Protein AF-A0A014MQG2-F1 (afdb_monomer_lite)

pLDDT: mean 84.09, std 16.25, range [43.19, 98.06]

Secondary structure (DSSP, 8-state):
--HHHHHHHHHHHHHHHHHHHHHHHHPPPPHHHHHHHHHHHHHHHHHHHHHHTHHHHHHHS--TTT-TT--TT-----EEEETTEEEE-------HHHHHHHHHHHHHHHHHHHHHH--------TTTHHHHHHHHHHHHHHHHHHHHHHHHHHHHTT---PPPTT--HHHHHT--TTS-S----S-------PPPPPPPHHHHHHHHHHHHHHHHHHHHHHHHHHHHHHHHHHHHHHHHT-

Organism: NCBI:txid1457173

Sequence (242 aa):
MSIEKSIQKLREQIQQLKEEIEWVAEAPVTREEWKERVASWVDGMAAKAERTSSALLSLRSANPRTVRDADLLAIQTSVAQVAGQTTVRDIDFSIAPHLTWLLGDAIKASMLAKVEAMDYVPGLPLAERPARLAQLKQDLRALEEKEEALICEAEANHMPIYRRSDADPAVVLNYDPKGTMNEPASRKVYASSAPLPEASPEFVAHQAAQSMAAAQYDAINATARMNQQVAAYAQAVKATAK

Foldseek 3Di:
DPLVVVLVVLVVVLVVLVVVLVCLVPFAAALVVVLVVLLVVLVVLLVVCVVVPPVVVLVVDPDPVSPPDSPVPDDDFDFDQDPNDTDGDDGPDDCRNVCSNVCVVVSSVVVSVVSVVDDGDHHDHPVCSVVVSVVSVVVSLVSLLVSLVSCVVCVVVVNHDDDDPPRDPCSNVVHDPPDDPPDDPDDPPVPVPPPDPDDPVVNVVVVVVVVVVVVVVVVVVVVVVVVVVVVVVVVVVVVVVD

Structure (mmCIF, N/CA/C/O backbone):
data_AF-A0A014MQG2-F1
#
_entry.id   AF-A0A014MQG2-F1
#
loop_
_atom_site.group_PDB
_atom_site.id
_atom_site.type_symbol
_atom_site.label_atom_id
_atom_site.label_alt_id
_atom_site.label_comp_id
_atom_site.label_asym_id
_atom_site.label_entity_id
_atom_site.label_seq_id
_atom_site.pdbx_PDB_ins_code
_atom_site.Cartn_x
_atom_site.Cartn_y
_atom_site.Cartn_z
_atom_site.occupancy
_atom_site.B_iso_or_equiv
_atom_site.auth_seq_id
_atom_site.auth_comp_id
_atom_site.auth_asym_id
_atom_site.auth_atom_id
_atom_site.pdbx_PDB_model_num
ATOM 1 N N . MET A 1 1 ? -33.598 -0.724 21.806 1.00 66.81 1 MET A N 1
ATOM 2 C CA . MET A 1 1 ? -32.582 -1.713 21.367 1.00 66.81 1 MET A CA 1
ATOM 3 C C . MET A 1 1 ? -31.530 -1.754 22.475 1.00 66.81 1 MET A C 1
ATOM 5 O O . MET A 1 1 ? -31.245 -0.680 22.981 1.00 66.81 1 MET A O 1
ATOM 9 N N . SER A 1 2 ? -31.054 -2.920 22.938 1.00 90.88 2 SER A N 1
ATOM 10 C CA . SER A 1 2 ? -30.036 -2.967 24.019 1.00 90.88 2 SER A CA 1
ATOM 11 C C . SER A 1 2 ? -28.777 -2.202 23.586 1.00 90.88 2 SER A C 1
ATOM 13 O O . SER A 1 2 ? -28.394 -2.328 22.421 1.00 90.88 2 SER A O 1
ATOM 15 N N . ILE A 1 3 ? -28.152 -1.437 24.489 1.00 93.88 3 ILE A N 1
ATOM 16 C CA . ILE A 1 3 ? -26.910 -0.679 24.227 1.00 93.88 3 ILE A CA 1
ATOM 17 C C . ILE A 1 3 ? -25.824 -1.608 23.663 1.00 93.88 3 ILE A C 1
ATOM 19 O O . ILE A 1 3 ? -25.158 -1.267 22.688 1.00 93.88 3 ILE A O 1
ATOM 23 N N . GLU A 1 4 ? -25.744 -2.839 24.172 1.00 94.56 4 GLU A N 1
ATOM 24 C CA . GLU A 1 4 ? -24.837 -3.884 23.682 1.00 94.56 4 GLU A CA 1
ATOM 25 C C . GLU A 1 4 ? -25.032 -4.192 22.191 1.00 94.56 4 GLU A C 1
ATOM 27 O O . GLU A 1 4 ? -24.063 -4.314 21.446 1.00 94.56 4 GLU A O 1
ATOM 32 N N . LYS A 1 5 ? -26.288 -4.278 21.725 1.00 96.06 5 LYS A N 1
ATOM 33 C CA . LYS A 1 5 ? -26.591 -4.541 20.307 1.00 96.06 5 LYS A CA 1
ATOM 34 C C . LYS A 1 5 ? -26.155 -3.375 19.424 1.00 96.06 5 LYS A C 1
ATOM 36 O O . LYS A 1 5 ? -25.692 -3.599 18.309 1.00 96.06 5 LYS A O 1
ATOM 41 N N . SER A 1 6 ? -26.302 -2.145 19.913 1.00 96.81 6 SER A N 1
ATOM 42 C CA . SER A 1 6 ? -25.849 -0.949 19.200 1.00 96.81 6 SER A CA 1
ATOM 43 C C . SER A 1 6 ? -24.322 -0.907 19.091 1.00 96.81 6 SER A C 1
ATOM 45 O O . SER A 1 6 ? -23.806 -0.647 18.008 1.00 96.81 6 SER A O 1
ATOM 47 N N . ILE A 1 7 ? -23.603 -1.229 20.173 1.00 96.38 7 ILE A N 1
ATOM 48 C CA . ILE A 1 7 ? -22.134 -1.308 20.179 1.00 96.38 7 ILE A CA 1
ATOM 49 C C . ILE A 1 7 ? -21.648 -2.418 19.248 1.00 96.38 7 ILE A C 1
ATOM 51 O O . ILE A 1 7 ? -20.764 -2.180 18.433 1.00 96.38 7 ILE A O 1
ATOM 55 N N . GLN A 1 8 ? -22.257 -3.605 19.301 1.00 96.94 8 GLN A N 1
ATOM 56 C CA . GLN A 1 8 ? -21.890 -4.708 18.413 1.00 96.94 8 GLN A CA 1
ATOM 57 C C . GLN A 1 8 ? -22.053 -4.324 16.936 1.00 96.94 8 GLN A C 1
ATOM 59 O O . GLN A 1 8 ? -21.154 -4.562 16.132 1.00 96.94 8 GLN A O 1
ATOM 64 N N . LYS A 1 9 ? -23.150 -3.638 16.595 1.00 97.50 9 LYS A N 1
ATOM 65 C CA . LYS A 1 9 ? -23.367 -3.115 15.244 1.00 97.50 9 LYS A CA 1
ATOM 66 C C . LYS A 1 9 ? -22.306 -2.084 14.840 1.00 97.50 9 LYS A C 1
ATOM 68 O O . LYS A 1 9 ? -21.841 -2.117 13.705 1.00 97.50 9 LYS A O 1
ATOM 73 N N . LEU A 1 10 ? -21.909 -1.178 15.738 1.00 97.50 10 LEU A N 1
ATOM 74 C CA . LEU A 1 10 ? -20.826 -0.226 15.457 1.00 97.50 10 LEU A CA 1
ATOM 75 C C . LEU A 1 10 ? -19.492 -0.940 15.231 1.00 97.50 10 LEU A C 1
ATOM 77 O O . LEU A 1 10 ? -18.766 -0.579 14.313 1.00 97.50 10 LEU A O 1
ATOM 81 N N . ARG A 1 11 ? -19.186 -1.981 16.010 1.00 97.75 11 ARG A N 1
ATOM 82 C CA . ARG A 1 11 ? -17.959 -2.774 15.838 1.00 97.75 11 ARG A CA 1
ATOM 83 C C . ARG A 1 11 ? -17.899 -3.456 14.480 1.00 97.75 11 ARG A C 1
ATOM 85 O O . ARG A 1 11 ? -16.856 -3.422 13.839 1.00 97.75 11 ARG A O 1
ATOM 92 N N . GLU A 1 12 ? -19.017 -4.014 14.024 1.00 98.00 12 GLU A N 1
ATOM 93 C CA . GLU A 1 12 ? -19.132 -4.582 12.678 1.00 98.00 12 GLU A CA 1
ATOM 94 C C . GLU A 1 12 ? -18.881 -3.518 11.600 1.00 98.00 12 GLU A C 1
ATOM 96 O O . GLU A 1 12 ? -18.123 -3.760 10.666 1.00 98.00 12 GLU A O 1
ATOM 101 N N . GLN A 1 13 ? -19.443 -2.316 11.757 1.00 98.06 13 GLN A N 1
ATOM 102 C CA . GLN A 1 13 ? -19.217 -1.210 10.819 1.00 98.06 13 GLN A CA 1
ATOM 103 C C . GLN A 1 13 ? -17.766 -0.710 10.826 1.00 98.06 13 GLN A C 1
ATOM 105 O O . GLN A 1 13 ? -17.217 -0.409 9.769 1.00 98.06 13 GLN A O 1
ATOM 110 N N . ILE A 1 14 ? -17.127 -0.637 11.996 1.00 97.69 14 ILE A N 1
ATOM 111 C CA . ILE A 1 14 ? -15.718 -0.243 12.116 1.00 97.69 14 ILE A CA 1
ATOM 112 C C . ILE A 1 14 ? -14.823 -1.285 11.446 1.00 97.69 14 ILE A C 1
ATOM 114 O O . ILE A 1 14 ? -13.912 -0.914 10.711 1.00 97.69 14 ILE A O 1
ATOM 118 N N . GLN A 1 15 ? -15.100 -2.573 11.652 1.00 97.81 15 GLN A N 1
ATOM 119 C CA . GLN A 1 15 ? -14.358 -3.652 11.005 1.00 97.81 15 GLN A CA 1
ATOM 120 C C . GLN A 1 15 ? -14.502 -3.592 9.477 1.00 97.81 15 GLN A C 1
ATOM 122 O O . GLN A 1 15 ? -13.498 -3.630 8.772 1.00 97.81 15 GLN A O 1
ATOM 127 N N . GLN A 1 16 ? -15.723 -3.393 8.972 1.00 98.06 16 GLN A N 1
ATOM 128 C CA . GLN A 1 16 ? -15.979 -3.214 7.538 1.00 98.06 16 GLN A CA 1
ATOM 129 C C . GLN A 1 16 ? -15.224 -2.011 6.958 1.00 98.06 16 GLN A C 1
ATOM 131 O O . GLN A 1 16 ? -14.632 -2.121 5.888 1.00 98.06 16 GLN A O 1
ATOM 136 N N . LEU A 1 17 ? -15.191 -0.873 7.663 1.00 97.94 17 LEU A N 1
ATOM 137 C CA . LEU A 1 17 ? -14.415 0.289 7.218 1.00 97.94 17 LEU A CA 1
ATOM 138 C C . LEU A 1 17 ? -12.907 0.030 7.243 1.00 97.94 17 LEU A C 1
ATOM 140 O O . LEU A 1 17 ? -12.206 0.510 6.357 1.00 97.94 17 LEU A O 1
ATOM 144 N N . LYS A 1 18 ? -12.389 -0.713 8.229 1.00 97.62 18 LYS A N 1
ATOM 145 C CA . LYS A 1 18 ? -10.966 -1.093 8.269 1.00 97.62 18 LYS A CA 1
ATOM 146 C C . LYS A 1 18 ? -10.596 -1.963 7.066 1.00 97.62 18 LYS A C 1
ATOM 148 O O . LYS A 1 18 ? -9.599 -1.673 6.410 1.00 97.62 18 LYS A O 1
ATOM 153 N N . GLU A 1 19 ? -11.431 -2.945 6.739 1.00 97.88 19 GLU A N 1
ATOM 154 C CA . GLU A 1 19 ? -11.272 -3.790 5.550 1.00 97.88 19 GLU A CA 1
ATOM 155 C C . GLU A 1 19 ? -11.374 -2.974 4.254 1.00 97.88 19 GLU A C 1
ATOM 157 O O . GLU A 1 19 ? -10.569 -3.161 3.345 1.00 97.88 19 GLU A O 1
ATOM 162 N N . GLU A 1 20 ? -12.301 -2.014 4.168 1.00 97.31 20 GLU A N 1
ATOM 163 C CA . GLU A 1 20 ? -12.399 -1.115 3.010 1.00 97.31 20 GLU A CA 1
ATOM 164 C C . GLU A 1 20 ? -11.151 -0.229 2.875 1.00 97.31 20 GLU A C 1
ATOM 166 O O . GLU A 1 20 ? -10.650 -0.033 1.770 1.00 97.31 20 GLU A O 1
ATOM 171 N N . ILE A 1 21 ? -10.610 0.290 3.983 1.00 97.44 21 ILE A N 1
ATOM 172 C CA . ILE A 1 21 ? -9.372 1.085 3.985 1.00 97.44 21 ILE A CA 1
ATOM 173 C C . ILE A 1 21 ? -8.194 0.258 3.469 1.00 97.44 21 ILE A C 1
ATOM 175 O O . ILE A 1 21 ? -7.435 0.746 2.628 1.00 97.44 21 ILE A O 1
ATOM 179 N N . GLU A 1 22 ? -8.036 -0.967 3.967 1.00 97.31 22 GLU A N 1
ATOM 180 C CA . GLU A 1 22 ? -6.986 -1.890 3.530 1.00 97.31 22 GLU A CA 1
ATOM 181 C C . GLU A 1 22 ? -7.152 -2.231 2.047 1.00 97.31 22 GLU A C 1
ATOM 183 O O . GLU A 1 22 ? -6.220 -2.061 1.258 1.00 97.31 22 GLU A O 1
ATOM 188 N N . TRP A 1 23 ? -8.376 -2.565 1.633 1.00 96.50 23 TRP A N 1
ATOM 189 C CA . TRP A 1 23 ? -8.687 -2.841 0.239 1.00 96.50 23 TRP A CA 1
ATOM 190 C C . TRP A 1 23 ? -8.373 -1.647 -0.667 1.00 96.50 23 TRP A C 1
ATOM 192 O O . TRP A 1 23 ? -7.702 -1.820 -1.676 1.00 96.50 23 TRP A O 1
ATOM 202 N N . VAL A 1 24 ? -8.777 -0.418 -0.324 1.00 96.19 24 VAL A N 1
ATOM 203 C CA . VAL A 1 24 ? -8.485 0.776 -1.144 1.00 96.19 24 VAL A CA 1
ATOM 204 C C . VAL A 1 24 ? -6.979 1.058 -1.221 1.00 96.19 24 VAL A C 1
ATOM 206 O O . VAL A 1 24 ? -6.496 1.546 -2.250 1.00 96.19 24 VAL A O 1
ATOM 209 N N . ALA A 1 25 ? -6.227 0.763 -0.158 1.00 95.19 25 ALA A N 1
ATOM 210 C CA . ALA A 1 25 ? -4.780 0.939 -0.136 1.00 95.19 25 ALA A CA 1
ATOM 211 C C . ALA A 1 25 ? -4.066 -0.055 -1.069 1.00 95.19 25 ALA A C 1
ATOM 213 O O . ALA A 1 25 ? -3.172 0.348 -1.819 1.00 95.19 25 ALA A O 1
ATOM 214 N N . GLU A 1 26 ? -4.489 -1.319 -1.062 1.00 95.31 26 GLU A N 1
ATOM 215 C CA . GLU A 1 26 ? -3.832 -2.408 -1.796 1.00 95.31 26 GLU A CA 1
ATOM 216 C C . GLU A 1 26 ? -4.439 -2.699 -3.173 1.00 95.31 26 GLU A C 1
ATOM 218 O O . GLU A 1 26 ? -3.816 -3.380 -3.990 1.00 95.31 26 GLU A O 1
ATOM 223 N N . ALA A 1 27 ? -5.631 -2.171 -3.466 1.00 94.62 27 ALA A N 1
ATOM 224 C CA . ALA A 1 27 ? -6.360 -2.490 -4.685 1.00 94.62 27 ALA A CA 1
ATOM 225 C C . ALA A 1 27 ? -5.508 -2.233 -5.941 1.00 94.62 27 ALA A C 1
ATOM 227 O O . ALA A 1 27 ? -4.786 -1.228 -6.028 1.00 94.62 27 ALA A O 1
ATOM 228 N N . PRO A 1 28 ? -5.612 -3.086 -6.971 1.00 94.81 28 PRO A N 1
ATOM 229 C CA . PRO A 1 28 ? -4.910 -2.874 -8.229 1.00 94.81 28 PRO A CA 1
ATOM 230 C C . PRO A 1 28 ? -5.401 -1.592 -8.911 1.00 94.81 28 PRO A C 1
ATOM 232 O O . PRO A 1 28 ? -6.527 -1.138 -8.704 1.00 94.81 28 PRO A O 1
ATOM 235 N N . VAL A 1 29 ? -4.532 -0.969 -9.705 1.00 94.75 29 VAL A N 1
ATOM 236 C CA . VAL A 1 29 ? -4.884 0.228 -10.486 1.00 94.75 29 VAL A CA 1
ATOM 237 C C . VAL A 1 29 ? -5.952 -0.085 -11.533 1.00 94.75 29 VAL A C 1
ATOM 239 O O . VAL A 1 29 ? -6.155 -1.242 -11.922 1.00 94.75 29 VAL A O 1
ATOM 242 N N . THR A 1 30 ? -6.634 0.953 -12.011 1.00 96.75 30 THR A N 1
ATOM 243 C CA . THR A 1 30 ? -7.601 0.791 -13.098 1.00 96.75 30 THR A CA 1
ATOM 244 C C . THR A 1 30 ? -6.914 0.240 -14.346 1.00 96.75 30 THR A C 1
ATOM 246 O O . THR A 1 30 ? -5.701 0.369 -14.540 1.00 96.75 30 THR A O 1
ATOM 249 N N . ARG A 1 31 ? -7.697 -0.402 -15.218 1.00 95.44 31 ARG A N 1
ATOM 250 C CA . ARG A 1 31 ? -7.166 -0.997 -16.451 1.00 95.44 31 ARG A CA 1
ATOM 251 C C . ARG A 1 31 ? -6.554 0.055 -17.367 1.00 95.44 31 ARG A C 1
ATOM 253 O O . ARG A 1 31 ? -5.543 -0.212 -18.003 1.00 95.44 31 ARG A O 1
ATOM 260 N N . GLU A 1 32 ? -7.136 1.245 -17.398 1.00 95.44 32 GLU A N 1
ATOM 261 C CA . GLU A 1 32 ? -6.644 2.375 -18.186 1.00 95.44 32 GLU A CA 1
ATOM 262 C C . GLU A 1 32 ? -5.294 2.873 -17.661 1.00 95.44 32 GLU A C 1
ATOM 264 O O . GLU A 1 32 ? -4.320 2.876 -18.411 1.00 95.44 32 GLU A O 1
ATOM 269 N N . GLU A 1 33 ? -5.178 3.140 -16.357 1.00 95.88 33 GLU A N 1
ATOM 270 C CA . GLU A 1 33 ? -3.906 3.545 -15.742 1.00 95.88 33 GLU A CA 1
ATOM 271 C C . GLU A 1 33 ? -2.826 2.464 -15.886 1.00 95.88 33 GLU A C 1
ATOM 273 O O . GLU A 1 33 ? -1.646 2.768 -16.079 1.00 95.88 33 GLU A O 1
ATOM 278 N N . TRP A 1 34 ? -3.199 1.181 -15.807 1.00 96.44 34 TRP A N 1
ATOM 279 C CA . TRP A 1 34 ? -2.243 0.098 -16.019 1.00 96.44 34 TRP A CA 1
ATOM 280 C C . TRP A 1 34 ? -1.722 0.091 -17.458 1.00 96.44 34 TRP A C 1
ATOM 282 O O . TRP A 1 34 ? -0.510 0.023 -17.671 1.00 96.44 34 TRP A O 1
ATOM 292 N N . LYS A 1 35 ? -2.613 0.213 -18.446 1.00 96.69 35 LYS A N 1
ATOM 293 C CA . LYS A 1 35 ? -2.240 0.309 -19.863 1.00 96.69 35 LYS A CA 1
ATOM 294 C C . LYS A 1 35 ? -1.313 1.497 -20.120 1.00 96.69 35 LYS A C 1
ATOM 296 O O . LYS A 1 35 ? -0.290 1.325 -20.779 1.00 96.69 35 LYS A O 1
ATOM 301 N N . GLU A 1 36 ? -1.622 2.663 -19.557 1.00 96.88 36 GLU A N 1
ATOM 302 C CA . GLU A 1 36 ? -0.778 3.858 -19.661 1.00 96.88 36 GLU A CA 1
ATOM 303 C C . GLU A 1 36 ? 0.602 3.646 -19.036 1.00 96.88 36 GLU A C 1
ATOM 305 O O . GLU A 1 36 ? 1.617 3.971 -19.652 1.00 96.88 36 GLU A O 1
ATOM 310 N N . ARG A 1 37 ? 0.672 3.037 -17.846 1.00 96.25 37 ARG A N 1
ATOM 311 C CA . ARG A 1 37 ? 1.950 2.703 -17.196 1.00 96.25 37 ARG A CA 1
ATOM 312 C C . ARG A 1 37 ? 2.774 1.720 -18.010 1.00 96.25 37 ARG A C 1
ATOM 314 O O . ARG A 1 37 ? 3.984 1.897 -18.114 1.00 96.25 37 ARG A O 1
ATOM 321 N N . VAL A 1 38 ? 2.143 0.695 -18.581 1.00 96.75 38 VAL A N 1
ATOM 322 C CA . VAL A 1 38 ? 2.814 -0.271 -19.458 1.00 96.75 38 VAL A CA 1
ATOM 323 C C . VAL A 1 38 ? 3.353 0.443 -20.692 1.00 96.75 38 VAL A C 1
ATOM 325 O O . VAL A 1 38 ? 4.534 0.304 -20.995 1.00 96.75 38 VAL A O 1
ATOM 328 N N . ALA A 1 39 ? 2.536 1.258 -21.362 1.00 96.94 39 ALA A N 1
ATOM 329 C CA . ALA A 1 39 ? 2.963 2.024 -22.528 1.00 96.94 39 ALA A CA 1
ATOM 330 C C . ALA A 1 39 ? 4.137 2.961 -22.192 1.00 96.94 39 ALA A C 1
ATOM 332 O O . ALA A 1 39 ? 5.177 2.891 -22.845 1.00 96.94 39 ALA A O 1
ATOM 333 N N . SER A 1 40 ? 4.014 3.744 -21.116 1.00 96.56 40 SER A N 1
ATOM 334 C CA . SER A 1 40 ? 5.053 4.658 -20.634 1.00 96.56 40 SER A CA 1
ATOM 335 C C . SER A 1 40 ? 6.339 3.931 -20.229 1.00 96.56 40 SER A C 1
ATOM 337 O O . SER A 1 40 ? 7.435 4.421 -20.497 1.00 96.56 40 SER A O 1
ATOM 339 N N . TRP A 1 41 ? 6.237 2.743 -19.629 1.00 96.06 41 TRP A N 1
ATOM 340 C CA . TRP A 1 41 ? 7.398 1.916 -19.304 1.00 96.06 41 TRP A CA 1
ATOM 341 C C . TRP A 1 41 ? 8.121 1.431 -20.565 1.00 96.06 41 TRP A C 1
ATOM 343 O O . TRP A 1 41 ? 9.348 1.538 -20.632 1.00 96.06 41 TRP A O 1
ATOM 353 N N . VAL A 1 42 ? 7.381 0.957 -21.578 1.00 94.81 42 VAL A N 1
ATOM 354 C CA . VAL A 1 42 ? 7.956 0.556 -22.872 1.00 94.81 42 VAL A CA 1
ATOM 355 C C . VAL A 1 42 ? 8.623 1.757 -23.555 1.00 94.81 42 VAL A C 1
ATOM 357 O O . VAL A 1 42 ? 9.764 1.647 -23.998 1.00 94.81 42 VAL A O 1
ATOM 360 N N . ASP A 1 43 ? 7.974 2.922 -23.563 1.00 94.81 43 ASP A N 1
ATOM 361 C CA . ASP A 1 43 ? 8.536 4.161 -24.120 1.00 94.81 43 ASP A CA 1
ATOM 362 C C . ASP A 1 43 ? 9.804 4.611 -23.392 1.00 94.81 43 ASP A C 1
ATOM 364 O O . ASP A 1 43 ? 10.821 4.924 -24.014 1.00 94.81 43 ASP A O 1
ATOM 368 N N . GLY A 1 44 ? 9.789 4.576 -22.059 1.00 92.31 44 GLY A N 1
ATOM 369 C CA . GLY A 1 44 ? 10.960 4.872 -21.243 1.00 92.31 44 GLY A CA 1
ATOM 370 C C . GLY A 1 44 ? 12.112 3.897 -21.499 1.00 92.31 44 GLY A C 1
ATOM 371 O O . GLY A 1 44 ? 13.277 4.296 -21.460 1.00 92.31 44 GLY A O 1
ATOM 372 N N . MET A 1 45 ? 11.806 2.630 -21.789 1.00 90.44 45 MET A N 1
ATOM 373 C CA . MET A 1 45 ? 12.795 1.609 -22.129 1.00 90.44 45 MET A CA 1
ATOM 374 C C . MET A 1 45 ? 13.382 1.820 -23.533 1.00 90.44 45 MET A C 1
ATOM 376 O O . MET A 1 45 ? 14.602 1.768 -23.683 1.00 90.44 45 MET A O 1
ATOM 380 N N . ALA A 1 46 ? 12.557 2.130 -24.537 1.00 89.44 46 ALA A N 1
ATOM 381 C CA . ALA A 1 46 ? 13.017 2.480 -25.884 1.00 89.44 46 ALA A CA 1
ATOM 382 C C . ALA A 1 46 ? 13.911 3.732 -25.869 1.00 89.44 46 ALA A C 1
ATOM 384 O O . ALA A 1 46 ? 14.992 3.740 -26.460 1.00 89.44 46 ALA A O 1
ATOM 385 N N . ALA A 1 47 ? 13.531 4.759 -25.103 1.00 88.12 47 ALA A N 1
ATOM 386 C CA . ALA A 1 47 ? 14.316 5.985 -24.962 1.00 88.12 47 ALA A CA 1
ATOM 387 C C . ALA A 1 47 ? 15.697 5.754 -24.316 1.00 88.12 47 ALA A C 1
ATOM 389 O O . ALA A 1 47 ? 16.628 6.528 -24.548 1.00 88.12 47 ALA A O 1
ATOM 390 N N . LYS A 1 48 ? 15.875 4.697 -23.504 1.00 84.25 48 LYS A N 1
ATOM 391 C CA . LYS A 1 48 ? 17.205 4.326 -22.984 1.00 84.25 48 LYS A CA 1
ATOM 392 C C . LYS A 1 48 ? 18.132 3.862 -24.102 1.00 84.25 48 LYS A C 1
ATOM 394 O O . LYS A 1 48 ? 19.310 4.217 -24.058 1.00 84.25 48 LYS A O 1
ATOM 399 N N . ALA A 1 49 ? 17.609 3.131 -25.091 1.00 81.75 49 ALA A N 1
ATOM 400 C CA . ALA A 1 49 ? 18.384 2.686 -26.244 1.00 81.75 49 ALA A CA 1
ATOM 401 C C . ALA A 1 49 ? 18.888 3.878 -27.052 1.00 81.75 49 ALA A C 1
ATOM 403 O O . ALA A 1 49 ? 20.066 3.921 -27.371 1.00 81.75 49 ALA A O 1
ATOM 404 N N . GLU A 1 50 ? 18.058 4.895 -27.298 1.00 73.88 50 GLU A N 1
ATOM 405 C CA . GLU A 1 50 ? 18.484 6.099 -28.028 1.00 73.88 50 GLU A CA 1
ATOM 406 C C . GLU A 1 50 ? 19.662 6.814 -27.355 1.00 73.88 50 GLU A C 1
ATOM 408 O O . GLU A 1 50 ? 20.590 7.255 -28.030 1.00 73.88 50 GLU A O 1
ATOM 413 N N . ARG A 1 51 ? 19.668 6.878 -26.016 1.00 70.06 51 ARG A N 1
ATOM 414 C CA . ARG A 1 51 ? 20.762 7.498 -25.246 1.00 70.06 51 ARG A CA 1
ATOM 415 C C . ARG A 1 51 ? 22.054 6.687 -25.280 1.00 70.06 51 ARG A C 1
ATOM 417 O O . ARG A 1 51 ? 23.131 7.271 -25.215 1.00 70.06 51 ARG A O 1
ATOM 424 N N . THR A 1 52 ? 21.953 5.360 -25.339 1.00 66.81 52 THR A N 1
ATOM 425 C CA . THR A 1 52 ? 23.120 4.459 -25.396 1.00 66.81 52 THR A CA 1
ATOM 426 C C . THR A 1 52 ? 23.604 4.218 -26.824 1.00 66.81 52 THR A C 1
ATOM 428 O O . THR A 1 52 ? 24.783 3.952 -27.038 1.00 66.81 52 THR A O 1
ATOM 431 N N . SER A 1 53 ? 22.737 4.401 -27.816 1.00 63.28 53 SER A N 1
ATOM 432 C CA . SER A 1 53 ? 22.998 4.130 -29.229 1.00 63.28 53 SER A CA 1
ATOM 433 C C . SER A 1 53 ? 23.680 5.295 -29.950 1.00 63.28 53 SER A C 1
ATOM 435 O O . SER A 1 53 ? 23.341 5.619 -31.091 1.00 63.28 53 SER A O 1
ATOM 437 N N . 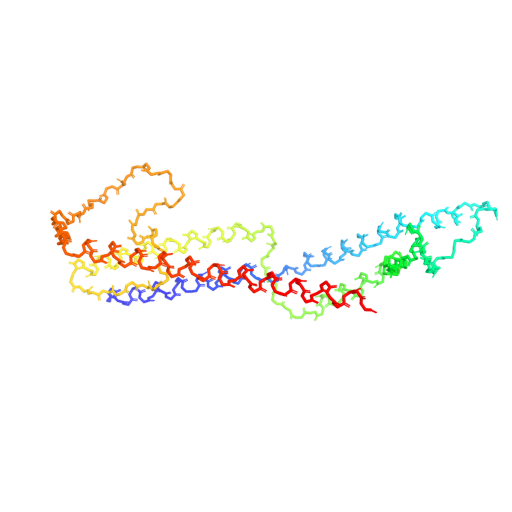SER A 1 54 ? 24.707 5.896 -29.342 1.00 57.88 54 SER A N 1
ATOM 438 C CA . SER A 1 54 ? 25.634 6.774 -30.078 1.00 57.88 54 SER A CA 1
ATOM 439 C C . SER A 1 54 ? 26.251 6.053 -31.291 1.00 57.88 54 SER A C 1
ATOM 441 O O . SER A 1 54 ? 26.538 6.678 -32.310 1.00 57.88 54 SER A O 1
ATOM 443 N N . ALA A 1 55 ? 26.341 4.722 -31.223 1.00 57.88 55 ALA A N 1
ATOM 444 C CA . ALA A 1 55 ? 26.732 3.831 -32.310 1.00 57.88 55 ALA A CA 1
ATOM 445 C C . ALA A 1 55 ? 25.693 3.705 -33.448 1.00 57.88 55 ALA A C 1
ATOM 447 O O . ALA A 1 55 ? 26.073 3.438 -34.580 1.00 57.88 55 ALA A O 1
ATOM 448 N N . LEU A 1 56 ? 24.393 3.934 -33.217 1.00 58.22 56 LEU A N 1
ATOM 449 C CA . LEU A 1 56 ? 23.398 3.983 -34.309 1.00 58.22 56 LEU A CA 1
ATOM 450 C C . LEU A 1 56 ? 23.376 5.345 -35.005 1.00 58.22 56 LEU A C 1
ATOM 452 O O . LEU A 1 56 ? 23.054 5.436 -36.191 1.00 58.22 56 LEU A O 1
ATOM 456 N N . LEU A 1 57 ? 23.753 6.415 -34.298 1.00 59.12 57 LEU A N 1
ATOM 457 C CA . LEU A 1 57 ? 23.926 7.734 -34.911 1.00 59.12 57 LEU A CA 1
ATOM 458 C C . LEU A 1 57 ? 25.020 7.715 -35.989 1.00 59.12 57 LEU A C 1
ATOM 460 O O . LEU A 1 57 ? 24.896 8.435 -36.980 1.00 59.12 57 LEU A O 1
ATOM 464 N N . SER A 1 58 ? 26.043 6.859 -35.855 1.00 58.16 58 SER A N 1
ATOM 465 C CA . SER A 1 58 ? 27.061 6.691 -36.899 1.00 58.16 58 SER A CA 1
ATOM 466 C C . SER A 1 58 ? 26.503 6.015 -38.159 1.00 58.16 58 SER A C 1
ATOM 468 O O . SER A 1 58 ? 26.866 6.435 -39.258 1.00 58.16 58 SER A O 1
ATOM 470 N N . LEU A 1 59 ? 25.543 5.085 -38.035 1.00 59.81 59 LEU A N 1
ATOM 471 C CA . LEU A 1 59 ? 24.815 4.492 -39.174 1.00 59.81 59 LEU A CA 1
ATOM 472 C C . LEU A 1 59 ? 23.911 5.501 -39.898 1.00 59.81 59 LEU A C 1
ATOM 474 O O . LEU A 1 59 ? 23.611 5.335 -41.078 1.00 59.81 59 LEU A O 1
ATOM 478 N N . ARG A 1 60 ? 23.488 6.566 -39.209 1.00 58.19 60 ARG A N 1
ATOM 479 C CA . ARG A 1 60 ? 22.719 7.672 -39.802 1.00 58.19 60 ARG A CA 1
ATOM 480 C C . ARG A 1 60 ? 23.587 8.606 -40.650 1.00 58.19 60 ARG A C 1
ATOM 482 O O . ARG A 1 60 ? 23.060 9.350 -41.474 1.00 58.19 60 ARG A O 1
ATOM 489 N N . SER A 1 61 ? 24.907 8.582 -40.456 1.00 60.19 61 SER A N 1
ATOM 490 C CA . SER A 1 61 ? 25.845 9.326 -41.292 1.00 60.19 61 SER A CA 1
ATOM 491 C C . SER A 1 61 ? 26.210 8.501 -42.528 1.00 60.19 61 SER A C 1
ATOM 493 O O . SER A 1 61 ? 26.729 7.397 -42.414 1.00 60.19 61 SER A O 1
ATOM 495 N N . ALA A 1 62 ? 26.001 9.046 -43.729 1.00 56.16 62 ALA A N 1
ATOM 496 C CA . ALA A 1 62 ? 26.384 8.397 -44.991 1.00 56.16 62 ALA A CA 1
ATOM 497 C C . ALA A 1 62 ? 27.914 8.352 -45.221 1.00 56.16 62 ALA A C 1
ATOM 499 O O . ALA A 1 62 ? 28.374 8.187 -46.349 1.00 56.16 62 ALA A O 1
ATOM 500 N N . ASN A 1 63 ? 28.719 8.557 -44.173 1.00 65.06 63 ASN A N 1
ATOM 501 C CA . ASN A 1 63 ? 30.167 8.580 -44.266 1.00 65.06 63 ASN A CA 1
ATOM 502 C C . ASN A 1 63 ? 30.712 7.151 -44.072 1.00 65.06 63 ASN A C 1
ATOM 504 O O . ASN A 1 63 ? 30.704 6.630 -42.961 1.00 65.06 63 ASN A O 1
ATOM 508 N N . PRO A 1 64 ? 31.256 6.501 -45.114 1.00 60.81 64 PRO A N 1
ATOM 509 C CA . PRO A 1 64 ? 31.746 5.124 -45.020 1.00 60.81 64 PRO A CA 1
ATOM 510 C C . PRO A 1 64 ? 32.947 4.958 -44.070 1.00 60.81 64 PRO A C 1
ATOM 512 O O . PRO A 1 64 ? 33.333 3.833 -43.762 1.00 60.81 64 PRO A O 1
ATOM 515 N N . ARG A 1 65 ? 33.551 6.055 -43.586 1.00 59.47 65 ARG A N 1
ATOM 516 C CA . ARG A 1 65 ? 34.629 6.019 -42.583 1.00 59.47 65 ARG A CA 1
ATOM 517 C C . ARG A 1 65 ? 34.127 5.925 -41.138 1.00 59.47 65 ARG A C 1
ATOM 519 O O . ARG A 1 65 ? 34.896 5.486 -40.292 1.00 59.47 65 ARG A O 1
ATOM 526 N N . THR A 1 66 ? 32.884 6.315 -40.850 1.00 56.69 66 THR A N 1
ATOM 527 C CA . THR A 1 66 ? 32.290 6.285 -39.495 1.00 56.69 66 THR A CA 1
ATOM 528 C C . THR A 1 66 ? 31.487 5.014 -39.213 1.00 56.69 66 THR A C 1
ATOM 530 O O . THR A 1 66 ? 31.145 4.762 -38.065 1.00 56.69 66 THR A O 1
ATOM 533 N N . VAL A 1 67 ? 31.234 4.189 -40.234 1.00 53.94 67 VAL A N 1
ATOM 534 C CA . VAL A 1 67 ? 30.519 2.899 -40.131 1.00 53.94 67 VAL A CA 1
ATOM 535 C C . VAL A 1 67 ? 31.420 1.767 -39.595 1.00 53.94 67 VAL A C 1
ATOM 537 O O . VAL A 1 67 ? 30.981 0.630 -39.459 1.00 53.94 67 VAL A O 1
ATOM 540 N N . ARG A 1 68 ? 32.688 2.042 -39.262 1.00 48.69 68 ARG A N 1
ATOM 541 C CA . ARG A 1 68 ? 33.569 1.018 -38.686 1.00 48.69 68 ARG A CA 1
ATOM 542 C C . ARG A 1 68 ? 33.189 0.722 -37.232 1.00 48.69 68 ARG A C 1
ATOM 544 O O . ARG A 1 68 ? 33.227 1.608 -36.385 1.00 48.69 68 ARG A O 1
ATOM 551 N N . ASP A 1 69 ? 32.849 -0.544 -37.005 1.00 50.91 69 ASP A N 1
ATOM 552 C CA . ASP A 1 69 ? 32.743 -1.246 -35.721 1.00 50.91 69 ASP A CA 1
ATOM 553 C C . ASP A 1 69 ? 31.634 -0.790 -34.759 1.00 50.91 69 ASP A C 1
ATOM 555 O O . ASP A 1 69 ? 31.742 -0.963 -33.546 1.00 50.91 69 ASP A O 1
ATOM 559 N N . ALA A 1 70 ? 30.514 -0.278 -35.281 1.00 53.31 70 ALA A N 1
ATOM 560 C CA . ALA A 1 70 ? 29.261 -0.239 -34.522 1.00 53.31 70 ALA A CA 1
ATOM 561 C C . ALA A 1 70 ? 28.648 -1.650 -34.473 1.00 53.31 70 ALA A C 1
ATOM 563 O O . ALA A 1 70 ? 27.606 -1.918 -35.071 1.00 53.31 70 ALA A O 1
ATOM 564 N N . ASP A 1 71 ? 29.331 -2.578 -33.808 1.00 56.88 71 ASP A N 1
ATOM 565 C CA . ASP A 1 71 ? 28.766 -3.889 -33.531 1.00 56.88 71 ASP A CA 1
ATOM 566 C C . ASP A 1 71 ? 27.705 -3.725 -32.435 1.00 56.88 71 ASP A C 1
ATOM 568 O O . ASP A 1 71 ? 27.994 -3.619 -31.244 1.00 56.88 71 ASP A O 1
ATOM 572 N N . LEU A 1 72 ? 26.450 -3.626 -32.879 1.00 53.31 72 LEU A N 1
ATOM 573 C CA . LEU A 1 72 ? 25.253 -3.428 -32.056 1.00 53.31 72 LEU A CA 1
ATOM 574 C C . LEU A 1 72 ? 25.052 -4.507 -30.990 1.00 53.31 72 LEU A C 1
ATOM 576 O O . LEU A 1 72 ? 24.290 -4.301 -30.046 1.00 53.31 72 LEU A O 1
ATOM 580 N N . LEU A 1 73 ? 25.712 -5.652 -31.158 1.00 60.81 73 LEU A N 1
ATOM 581 C CA . LEU A 1 73 ? 25.660 -6.788 -30.250 1.00 60.81 73 LEU A CA 1
ATOM 582 C C . LEU A 1 73 ? 27.020 -7.068 -29.598 1.00 60.81 73 LEU A C 1
ATOM 584 O O . LEU A 1 73 ? 27.139 -8.055 -28.870 1.00 60.81 73 LEU A O 1
ATOM 588 N N . ALA A 1 74 ? 28.037 -6.223 -29.818 1.00 58.16 74 ALA A N 1
ATOM 589 C CA . ALA A 1 74 ? 29.331 -6.407 -29.181 1.00 58.16 74 ALA A CA 1
ATOM 590 C C . ALA A 1 74 ? 29.217 -6.191 -27.674 1.00 58.16 74 ALA A C 1
ATOM 592 O O . ALA A 1 74 ? 29.045 -5.082 -27.165 1.00 58.16 74 ALA A O 1
ATOM 593 N N . ILE A 1 75 ? 29.391 -7.287 -26.950 1.00 60.66 75 ILE A N 1
ATOM 594 C CA . ILE A 1 75 ? 29.579 -7.284 -25.510 1.00 60.66 75 ILE A CA 1
ATOM 595 C C . ILE A 1 75 ? 31.037 -6.879 -25.253 1.00 60.66 75 ILE A C 1
ATOM 597 O O . ILE A 1 75 ? 31.957 -7.672 -25.450 1.00 60.66 75 ILE A O 1
ATOM 601 N N . GLN A 1 76 ? 31.267 -5.628 -24.845 1.00 60.50 76 GLN A N 1
ATOM 602 C CA . GLN A 1 76 ? 32.612 -5.139 -24.528 1.00 60.50 76 GLN A CA 1
ATOM 603 C C . GLN A 1 76 ? 32.966 -5.396 -23.060 1.00 60.50 76 GLN A C 1
ATOM 605 O O . GLN A 1 76 ? 32.440 -4.751 -22.156 1.00 60.50 76 GLN A O 1
ATOM 610 N N . THR A 1 77 ? 33.906 -6.312 -22.814 1.00 61.06 77 THR A N 1
ATOM 611 C CA . THR A 1 77 ? 34.525 -6.512 -21.492 1.00 61.06 77 THR A CA 1
ATOM 612 C C . THR A 1 77 ? 35.571 -5.440 -21.248 1.00 61.06 77 THR A C 1
ATOM 614 O O . THR A 1 77 ? 36.621 -5.434 -21.889 1.00 61.06 77 THR A O 1
ATOM 617 N N . SER A 1 78 ? 35.316 -4.555 -20.287 1.00 62.34 78 SER A N 1
ATOM 618 C CA . SER A 1 78 ? 36.324 -3.624 -19.780 1.00 62.34 78 SER A CA 1
ATOM 619 C C . SER A 1 78 ? 37.132 -4.312 -18.678 1.00 62.34 78 SER A C 1
ATOM 621 O O . SER A 1 78 ? 36.655 -4.472 -17.551 1.00 62.34 78 SER A O 1
ATOM 623 N N . VAL A 1 79 ? 38.377 -4.669 -18.979 1.00 70.25 79 VAL A N 1
ATOM 624 C CA . VAL A 1 79 ? 39.344 -5.106 -17.967 1.00 70.25 79 VAL A CA 1
ATOM 625 C C . VAL A 1 79 ? 40.076 -3.873 -17.445 1.00 70.25 79 VAL A C 1
ATOM 627 O O . VAL A 1 79 ? 40.791 -3.212 -18.196 1.00 70.25 79 VAL A O 1
ATOM 630 N N . ALA A 1 80 ? 39.895 -3.551 -16.164 1.00 73.69 80 ALA A N 1
ATOM 631 C CA . ALA A 1 80 ? 40.591 -2.438 -15.529 1.00 73.69 80 ALA A CA 1
ATOM 632 C C . ALA A 1 80 ? 41.765 -2.972 -14.704 1.00 73.69 80 ALA A C 1
ATOM 634 O O . ALA A 1 80 ? 41.580 -3.783 -13.791 1.00 73.69 80 ALA A O 1
ATOM 635 N N . GLN A 1 81 ? 42.974 -2.502 -15.012 1.00 73.06 81 GLN A N 1
ATOM 636 C CA . GLN A 1 81 ? 44.155 -2.764 -14.197 1.00 73.06 81 GLN A CA 1
ATOM 637 C C . GLN A 1 81 ? 44.355 -1.597 -13.229 1.00 73.06 81 GLN A C 1
ATOM 639 O O . GLN A 1 81 ? 44.644 -0.477 -13.648 1.00 73.06 81 GLN A O 1
ATOM 644 N N . VAL A 1 82 ? 44.188 -1.850 -11.932 1.00 76.69 82 VAL A N 1
ATOM 645 C CA . VAL A 1 82 ? 44.401 -0.848 -10.881 1.00 76.69 82 VAL A CA 1
ATOM 646 C C . VAL A 1 82 ? 45.495 -1.372 -9.958 1.00 76.69 82 VAL A C 1
ATOM 648 O O . VAL A 1 82 ? 45.366 -2.449 -9.386 1.00 76.69 82 VAL A O 1
ATOM 651 N N . ALA A 1 83 ? 46.603 -0.632 -9.854 1.00 78.12 83 ALA A N 1
ATOM 652 C CA . ALA A 1 83 ? 47.749 -0.966 -8.997 1.00 78.12 83 ALA A CA 1
ATOM 653 C C . ALA A 1 83 ? 48.337 -2.383 -9.208 1.00 78.12 83 ALA A C 1
ATOM 655 O O . ALA A 1 83 ? 48.741 -3.048 -8.258 1.00 78.12 83 ALA A O 1
ATOM 656 N N . GLY A 1 84 ? 48.383 -2.865 -10.455 1.00 83.25 84 GLY A N 1
ATOM 657 C CA . GLY A 1 84 ? 48.920 -4.193 -10.785 1.00 83.25 84 GLY A CA 1
ATOM 658 C C . GLY A 1 84 ? 47.955 -5.356 -10.528 1.00 83.25 84 GLY A C 1
ATOM 659 O O . GLY A 1 84 ? 48.271 -6.487 -10.889 1.00 83.25 84 GLY A O 1
ATOM 660 N N . GLN A 1 85 ? 46.765 -5.092 -9.980 1.00 76.25 85 GLN A N 1
ATOM 661 C CA . GLN A 1 85 ? 45.684 -6.069 -9.905 1.00 76.25 85 GLN A CA 1
ATOM 662 C C . GLN A 1 85 ? 44.745 -5.914 -11.102 1.00 76.25 85 GLN A C 1
ATOM 664 O O . GLN A 1 85 ? 44.259 -4.824 -11.415 1.00 76.25 85 GLN A O 1
ATOM 669 N N . THR A 1 86 ? 44.498 -7.028 -11.786 1.00 80.00 86 THR A N 1
ATOM 670 C CA . THR A 1 86 ? 43.513 -7.114 -12.862 1.00 80.00 86 THR A CA 1
ATOM 671 C C . THR A 1 86 ? 42.139 -7.307 -12.238 1.00 80.00 86 THR A C 1
ATOM 673 O O . THR A 1 86 ? 41.842 -8.375 -11.708 1.00 80.00 86 THR A O 1
ATOM 676 N N . THR A 1 87 ? 41.298 -6.279 -12.304 1.00 74.25 87 THR A N 1
ATOM 677 C CA . THR A 1 87 ? 39.887 -6.385 -11.919 1.00 74.25 87 THR A CA 1
ATOM 678 C C . THR A 1 87 ? 39.046 -6.522 -13.179 1.00 74.25 87 THR A C 1
ATOM 680 O O . THR A 1 87 ? 38.993 -5.619 -14.019 1.00 74.25 87 THR A O 1
ATOM 683 N N . VAL A 1 88 ? 38.416 -7.685 -13.337 1.00 74.25 88 VAL A N 1
ATOM 684 C CA . VAL A 1 88 ? 37.377 -7.884 -14.347 1.00 74.25 88 VAL A CA 1
ATOM 685 C C . VAL A 1 88 ? 36.131 -7.196 -13.809 1.00 74.25 88 VAL A C 1
ATOM 687 O O . VAL A 1 88 ? 35.639 -7.568 -12.747 1.00 74.25 88 VAL A O 1
ATOM 690 N N . ARG A 1 89 ? 35.663 -6.145 -14.487 1.00 66.62 89 ARG A N 1
ATOM 691 C CA . ARG A 1 89 ? 34.347 -5.584 -14.180 1.00 66.62 89 ARG A CA 1
ATOM 692 C C . ARG A 1 89 ? 33.296 -6.460 -14.837 1.00 66.62 89 ARG A C 1
ATOM 694 O O . ARG A 1 89 ? 33.395 -6.724 -16.036 1.00 66.62 89 ARG A O 1
ATOM 701 N N . ASP A 1 90 ? 32.293 -6.852 -14.063 1.00 65.94 90 ASP A N 1
ATOM 702 C CA . ASP A 1 90 ? 31.091 -7.455 -14.616 1.00 65.94 90 ASP A CA 1
ATOM 703 C C . ASP A 1 90 ? 30.465 -6.474 -15.606 1.00 65.94 90 ASP A C 1
ATOM 705 O O . ASP A 1 90 ? 30.276 -5.288 -15.311 1.00 65.94 90 ASP A O 1
ATOM 709 N N . ILE A 1 91 ? 30.194 -6.961 -16.811 1.00 63.28 91 ILE A N 1
ATOM 710 C CA . ILE A 1 91 ? 29.455 -6.189 -17.798 1.00 63.28 91 ILE A CA 1
ATOM 711 C C . ILE A 1 91 ? 27.981 -6.442 -17.538 1.00 63.28 91 ILE A C 1
ATOM 713 O O . ILE A 1 91 ? 27.488 -7.552 -17.741 1.00 63.28 91 ILE A O 1
ATOM 717 N N . ASP A 1 92 ? 27.269 -5.394 -17.154 1.00 63.53 92 ASP A N 1
ATOM 718 C CA . ASP A 1 92 ? 25.817 -5.402 -17.209 1.00 63.53 92 ASP A CA 1
ATOM 719 C C . ASP A 1 92 ? 25.383 -5.033 -18.636 1.00 63.53 92 ASP A C 1
ATOM 721 O O . ASP A 1 92 ? 25.337 -3.860 -19.014 1.00 63.53 92 ASP A O 1
ATOM 725 N N . PHE A 1 93 ? 25.162 -6.049 -19.475 1.00 69.25 93 PHE A N 1
ATOM 726 C CA . PHE A 1 93 ? 24.629 -5.865 -20.823 1.00 69.25 93 PHE A CA 1
ATOM 727 C C . PHE A 1 93 ? 23.131 -6.160 -20.833 1.00 69.25 93 PHE A C 1
ATOM 729 O O . PHE A 1 93 ? 22.700 -7.303 -20.676 1.00 69.25 93 PHE A O 1
ATOM 736 N N . SER A 1 94 ? 22.334 -5.127 -21.101 1.00 76.44 94 SER A N 1
ATOM 737 C CA . SER A 1 94 ? 20.897 -5.272 -21.309 1.00 76.44 94 SER A CA 1
ATOM 738 C C . SER A 1 94 ? 20.545 -5.064 -22.778 1.00 76.44 94 SER A C 1
ATOM 740 O O . SER A 1 94 ? 20.626 -3.955 -23.308 1.00 76.44 94 SER A O 1
ATOM 742 N N . ILE A 1 95 ? 20.094 -6.134 -23.436 1.00 83.12 95 ILE A N 1
ATOM 743 C CA . ILE A 1 95 ? 19.567 -6.074 -24.809 1.00 83.12 95 ILE A CA 1
ATOM 744 C C . ILE A 1 95 ? 18.136 -5.513 -24.862 1.00 83.12 95 ILE A C 1
ATOM 746 O O . ILE A 1 95 ? 17.664 -5.076 -25.912 1.00 83.12 95 ILE A O 1
ATOM 750 N N . ALA A 1 96 ? 17.439 -5.500 -23.721 1.00 85.19 96 ALA A N 1
ATOM 751 C CA . ALA A 1 96 ? 16.027 -5.148 -23.637 1.00 85.19 96 ALA A CA 1
ATOM 752 C C . ALA A 1 96 ? 15.702 -3.740 -24.179 1.00 85.19 96 ALA A C 1
ATOM 754 O O . ALA A 1 96 ? 14.741 -3.641 -24.943 1.00 85.19 96 ALA A O 1
ATOM 755 N N . PRO A 1 97 ? 16.478 -2.670 -23.898 1.00 87.19 97 PRO A N 1
ATOM 756 C CA . PRO A 1 97 ? 16.251 -1.357 -24.503 1.00 87.19 97 PRO A CA 1
ATOM 757 C C . PRO A 1 97 ? 16.273 -1.384 -26.031 1.00 87.19 97 PRO A C 1
ATOM 759 O O . PRO A 1 97 ? 15.374 -0.832 -26.657 1.00 87.19 97 PRO A O 1
ATOM 762 N N . HIS A 1 98 ? 17.249 -2.064 -26.635 1.00 84.44 98 HIS A N 1
ATOM 763 C CA . HIS A 1 98 ? 17.416 -2.116 -28.090 1.00 84.44 98 HIS A CA 1
ATOM 764 C C . HIS A 1 98 ? 16.273 -2.880 -28.768 1.00 84.44 98 HIS A C 1
ATOM 766 O O . HIS A 1 98 ? 15.726 -2.417 -29.767 1.00 84.44 98 HIS A O 1
ATOM 772 N N . LEU A 1 99 ? 15.853 -4.011 -28.191 1.00 88.00 99 LEU A N 1
ATOM 773 C CA . LEU A 1 99 ? 14.676 -4.744 -28.670 1.00 88.00 99 LEU A CA 1
ATOM 774 C C . LEU A 1 99 ? 13.395 -3.934 -28.493 1.00 88.00 99 LEU A C 1
ATOM 776 O O . LEU A 1 99 ? 12.525 -3.968 -29.356 1.00 88.00 99 LEU A O 1
ATOM 780 N N . THR A 1 100 ? 13.289 -3.186 -27.396 1.00 89.50 100 THR A N 1
ATOM 781 C CA . THR A 1 100 ? 12.132 -2.328 -27.133 1.00 89.50 100 THR A CA 1
ATOM 782 C C . THR A 1 100 ? 12.079 -1.134 -28.080 1.00 89.50 100 THR A C 1
ATOM 784 O O . THR A 1 100 ? 11.002 -0.723 -28.486 1.00 89.50 100 THR A O 1
ATOM 787 N N . TRP A 1 101 ? 13.230 -0.604 -28.480 1.00 89.62 101 TRP A N 1
ATOM 788 C CA . TRP A 1 101 ? 13.320 0.428 -29.505 1.00 89.62 101 TRP A CA 1
ATOM 789 C C . TRP A 1 101 ? 12.932 -0.106 -30.891 1.00 89.62 101 TRP A C 1
ATOM 791 O O . TRP A 1 101 ? 12.177 0.544 -31.605 1.00 89.62 101 TRP A O 1
ATOM 801 N N . LEU A 1 102 ? 13.380 -1.314 -31.252 1.00 89.81 102 LEU A N 1
ATOM 802 C CA . LEU A 1 102 ? 13.092 -1.915 -32.559 1.00 89.81 102 LEU A CA 1
ATOM 803 C C . LEU A 1 102 ? 11.651 -2.437 -32.689 1.00 89.81 102 LEU A C 1
ATOM 805 O O . LEU A 1 102 ? 11.035 -2.307 -33.742 1.00 89.81 102 LEU A O 1
ATOM 809 N N . LEU A 1 103 ? 11.129 -3.071 -31.638 1.00 95.25 103 LEU A N 1
ATOM 810 C CA . LEU A 1 103 ? 9.851 -3.794 -31.634 1.00 95.25 103 LEU A CA 1
ATOM 811 C C . LEU A 1 103 ? 8.830 -3.169 -30.675 1.00 95.25 103 LEU A C 1
ATOM 813 O O . LEU A 1 103 ? 7.899 -3.850 -30.239 1.00 95.25 103 LEU A O 1
ATOM 817 N N . GLY A 1 104 ? 8.999 -1.892 -30.326 1.00 94.25 104 GLY A N 1
ATOM 818 C CA . GLY A 1 104 ? 8.221 -1.213 -29.288 1.00 94.25 104 GLY A CA 1
ATOM 819 C C . GLY A 1 104 ? 6.716 -1.351 -29.474 1.00 94.25 104 GLY A C 1
ATOM 820 O O . GLY A 1 104 ? 6.027 -1.781 -28.552 1.00 94.25 104 GLY A O 1
ATOM 821 N N . ASP A 1 105 ? 6.211 -1.091 -30.679 1.00 95.94 105 ASP A N 1
ATOM 822 C CA . ASP A 1 105 ? 4.775 -1.161 -30.968 1.00 95.94 105 ASP A CA 1
ATOM 823 C C . ASP A 1 105 ? 4.216 -2.584 -30.838 1.00 95.94 105 ASP A C 1
ATOM 825 O O . ASP A 1 105 ? 3.150 -2.784 -30.253 1.00 95.94 105 ASP A O 1
ATOM 829 N N . ALA A 1 106 ? 4.960 -3.592 -31.308 1.00 97.19 106 ALA A N 1
ATOM 830 C CA . ALA A 1 106 ? 4.567 -4.995 -31.185 1.00 97.19 106 ALA A CA 1
ATOM 831 C C . ALA A 1 106 ? 4.570 -5.458 -29.718 1.00 97.19 106 ALA A C 1
ATOM 833 O O . ALA A 1 106 ? 3.651 -6.155 -29.278 1.00 97.19 106 ALA A O 1
ATOM 834 N N . ILE A 1 107 ? 5.573 -5.034 -28.939 1.00 95.56 107 ILE A N 1
ATOM 835 C CA . ILE A 1 107 ? 5.664 -5.323 -27.504 1.00 95.56 107 ILE A CA 1
ATOM 836 C C . ILE A 1 107 ? 4.510 -4.646 -26.755 1.00 95.56 107 ILE A C 1
ATOM 838 O O . ILE A 1 107 ? 3.842 -5.315 -25.963 1.00 95.56 107 ILE A O 1
ATOM 842 N N . LYS A 1 108 ? 4.216 -3.366 -27.037 1.00 97.12 108 LYS A N 1
ATOM 843 C CA . LYS A 1 108 ? 3.065 -2.653 -26.457 1.00 97.12 108 LYS A CA 1
ATOM 844 C C . LYS A 1 108 ? 1.765 -3.371 -26.774 1.00 97.12 108 LYS A C 1
ATOM 846 O O . LYS A 1 108 ? 1.044 -3.715 -25.846 1.00 97.12 108 LYS A O 1
ATOM 851 N N . ALA A 1 109 ? 1.484 -3.653 -28.045 1.00 97.81 109 ALA A N 1
ATOM 852 C CA . ALA A 1 109 ? 0.252 -4.327 -28.450 1.00 97.81 109 ALA A CA 1
ATOM 853 C C . ALA A 1 109 ? 0.086 -5.683 -27.742 1.00 97.81 109 ALA A C 1
ATOM 855 O O . ALA A 1 109 ? -0.971 -5.966 -27.179 1.00 97.81 109 ALA A O 1
ATOM 856 N N . SER A 1 110 ? 1.156 -6.484 -27.679 1.00 98.00 110 SER A N 1
ATOM 857 C CA . SER A 1 110 ? 1.151 -7.765 -26.967 1.00 98.00 110 SER A CA 1
ATOM 858 C C . SER A 1 110 ? 0.905 -7.603 -25.462 1.00 98.00 110 SER A C 1
ATOM 860 O O . SER A 1 110 ? 0.170 -8.393 -24.872 1.00 98.00 110 SER A O 1
ATOM 862 N N . MET A 1 111 ? 1.534 -6.629 -24.799 1.00 97.12 111 MET A N 1
ATOM 863 C CA . MET A 1 111 ? 1.341 -6.412 -23.361 1.00 97.12 111 MET A CA 1
ATOM 864 C C . MET A 1 111 ? -0.047 -5.846 -23.045 1.00 97.12 111 MET A C 1
ATOM 866 O O . MET A 1 111 ? -0.682 -6.305 -22.100 1.00 97.12 111 MET A O 1
ATOM 870 N N . LEU A 1 112 ? -0.544 -4.910 -23.853 1.00 97.00 112 LEU A N 1
ATOM 871 C CA . LEU A 1 112 ? -1.880 -4.333 -23.703 1.00 97.00 112 LEU A CA 1
ATOM 872 C C . LEU A 1 112 ? -2.967 -5.399 -23.882 1.00 97.00 112 LEU A C 1
ATOM 874 O O . LEU A 1 112 ? -3.871 -5.472 -23.054 1.00 97.00 112 LEU A O 1
ATOM 878 N N . ALA A 1 113 ? -2.827 -6.288 -24.870 1.00 97.31 113 ALA A N 1
ATOM 879 C CA . ALA A 1 113 ? -3.734 -7.421 -25.051 1.00 97.31 113 ALA A CA 1
ATOM 880 C C . ALA A 1 113 ? -3.735 -8.365 -23.833 1.00 97.31 113 ALA A C 1
ATOM 882 O O . ALA A 1 113 ? -4.785 -8.848 -23.415 1.00 97.31 113 ALA A O 1
ATOM 883 N N . LYS A 1 114 ? -2.571 -8.592 -23.205 1.00 97.06 114 LYS A N 1
ATOM 884 C CA . LYS A 1 114 ? -2.492 -9.367 -21.955 1.00 97.06 114 LYS A CA 1
ATOM 885 C C . LYS A 1 114 ? -3.185 -8.656 -20.793 1.00 97.06 114 LYS A C 1
ATOM 887 O O . LYS A 1 114 ? -3.876 -9.315 -20.028 1.00 97.06 114 LYS A O 1
ATOM 892 N N . VAL A 1 115 ? -3.030 -7.337 -20.663 1.00 95.62 115 VAL A N 1
ATOM 893 C CA . VAL A 1 115 ? -3.723 -6.538 -19.633 1.00 95.62 115 VAL A CA 1
ATOM 894 C C . VAL A 1 115 ? -5.241 -6.563 -19.819 1.00 95.62 115 VAL A C 1
ATOM 896 O O . VAL A 1 115 ? -5.979 -6.595 -18.839 1.00 95.62 115 VAL A O 1
ATOM 899 N N . GLU A 1 116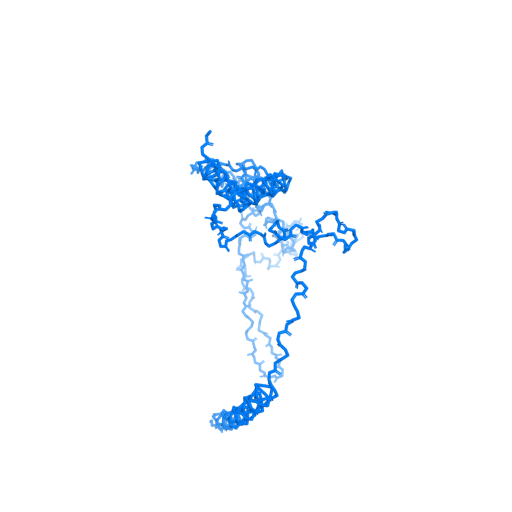 ? -5.720 -6.595 -21.061 1.00 95.56 116 GLU A N 1
ATOM 900 C CA . GLU A 1 116 ? -7.147 -6.756 -21.362 1.00 95.56 116 GLU A CA 1
ATOM 901 C C . GLU A 1 116 ? -7.671 -8.155 -21.044 1.00 95.56 116 GLU A C 1
ATOM 903 O O . GLU A 1 116 ? -8.786 -8.280 -20.543 1.00 95.56 116 GLU A O 1
ATOM 908 N N . ALA A 1 117 ? -6.867 -9.188 -21.300 1.00 96.81 117 ALA A N 1
ATOM 909 C CA . ALA A 1 117 ? -7.225 -10.576 -21.029 1.00 96.81 117 ALA A CA 1
ATOM 910 C C . ALA A 1 117 ? -7.161 -10.951 -19.537 1.00 96.81 117 ALA A C 1
ATOM 912 O O . ALA A 1 117 ? -7.712 -11.979 -19.148 1.00 96.81 117 ALA A O 1
ATOM 913 N N . MET A 1 118 ? -6.481 -10.158 -18.702 1.00 95.44 118 MET A N 1
ATOM 914 C CA . MET A 1 118 ? -6.400 -10.408 -17.265 1.00 95.44 118 MET A CA 1
ATOM 915 C C . MET A 1 118 ? -7.729 -10.076 -16.578 1.00 95.44 118 MET A C 1
ATOM 917 O O . MET A 1 118 ? -8.196 -8.930 -16.587 1.00 95.44 118 MET A O 1
ATOM 921 N N . ASP A 1 119 ? -8.310 -11.100 -15.954 1.00 94.38 119 ASP A N 1
ATOM 922 C CA . ASP A 1 119 ? -9.486 -10.974 -15.104 1.00 94.38 119 ASP A CA 1
ATOM 923 C C . ASP A 1 119 ? -9.045 -10.559 -13.699 1.00 94.38 119 ASP A C 1
ATOM 925 O O . ASP A 1 119 ? -8.499 -11.347 -12.926 1.00 94.38 119 ASP A O 1
ATOM 929 N N . TYR A 1 120 ? -9.196 -9.273 -13.409 1.00 93.38 120 TYR A N 1
ATOM 930 C CA . TYR A 1 120 ? -8.931 -8.707 -12.098 1.00 93.38 120 TYR A CA 1
ATOM 931 C C . TYR A 1 120 ? -9.965 -7.623 -11.813 1.00 93.38 120 TYR A C 1
ATOM 933 O O . TYR A 1 120 ? -10.465 -6.966 -12.729 1.00 93.38 120 TYR A O 1
ATOM 941 N N . VAL A 1 121 ? -10.274 -7.421 -10.533 1.00 94.00 121 VAL A N 1
ATOM 942 C CA . VAL A 1 121 ? -11.217 -6.386 -10.103 1.00 94.00 121 VAL A CA 1
ATOM 943 C C . VAL A 1 121 ? -10.475 -5.049 -10.050 1.00 94.00 121 VAL A C 1
ATOM 945 O O . VAL A 1 121 ? -9.582 -4.905 -9.214 1.00 94.00 121 VAL A O 1
ATOM 948 N N . PRO A 1 122 ? -10.785 -4.076 -10.927 1.00 93.31 122 PRO A N 1
ATOM 949 C CA . PRO A 1 122 ? -10.103 -2.790 -10.916 1.00 93.31 122 PRO A CA 1
ATOM 950 C C . PRO A 1 122 ? -10.467 -1.997 -9.658 1.00 93.31 122 PRO A C 1
ATOM 952 O O . PRO A 1 122 ? -11.639 -1.884 -9.299 1.00 93.31 122 PRO A O 1
ATOM 955 N N . GLY A 1 123 ? -9.451 -1.440 -8.998 1.00 94.31 123 GLY A N 1
ATOM 956 C CA . GLY A 1 123 ? -9.626 -0.524 -7.877 1.00 94.31 123 GLY A CA 1
ATOM 957 C C . GLY A 1 123 ? -9.890 0.914 -8.317 1.00 94.31 123 GLY A C 1
ATOM 958 O O . GLY A 1 123 ? -9.984 1.219 -9.505 1.00 94.31 123 GLY A O 1
ATOM 959 N N . LEU A 1 124 ? -9.951 1.816 -7.335 1.00 92.88 124 LEU A N 1
ATOM 960 C CA . LEU A 1 124 ? -10.050 3.257 -7.582 1.00 92.88 124 LEU A CA 1
ATOM 961 C C . LEU A 1 124 ? -8.808 3.785 -8.338 1.00 92.88 124 LEU A C 1
ATOM 963 O O . LEU A 1 124 ? -7.693 3.295 -8.078 1.00 92.88 124 LEU A O 1
ATOM 967 N N . PRO A 1 125 ? -8.970 4.814 -9.198 1.00 95.62 125 PRO A N 1
ATOM 968 C CA . PRO A 1 125 ? -7.858 5.534 -9.816 1.00 95.62 125 PRO A CA 1
ATOM 969 C C . PRO A 1 125 ? -6.862 6.035 -8.771 1.00 95.62 125 PRO A C 1
ATOM 971 O O . PRO A 1 125 ? -7.255 6.486 -7.690 1.00 95.62 125 PRO A O 1
ATOM 974 N N . LEU A 1 126 ? -5.565 5.990 -9.080 1.00 92.94 126 LEU A N 1
ATOM 975 C CA . LEU A 1 126 ? -4.511 6.328 -8.119 1.00 92.94 126 LEU A CA 1
ATOM 976 C C . LEU A 1 126 ? -4.639 7.766 -7.588 1.00 92.94 126 LEU A C 1
ATOM 978 O O . LEU A 1 126 ? -4.322 8.025 -6.427 1.00 92.94 126 LEU A O 1
ATOM 982 N N . ALA A 1 127 ? -5.122 8.684 -8.429 1.00 94.44 127 ALA A N 1
ATOM 983 C CA . ALA A 1 127 ? -5.323 10.087 -8.076 1.00 94.44 127 ALA A CA 1
ATOM 984 C C . ALA A 1 127 ? -6.409 10.289 -7.001 1.00 94.44 127 ALA A C 1
ATOM 986 O O . ALA A 1 127 ? -6.287 11.180 -6.162 1.00 94.44 127 ALA A O 1
ATOM 987 N N . GLU A 1 128 ? -7.446 9.449 -6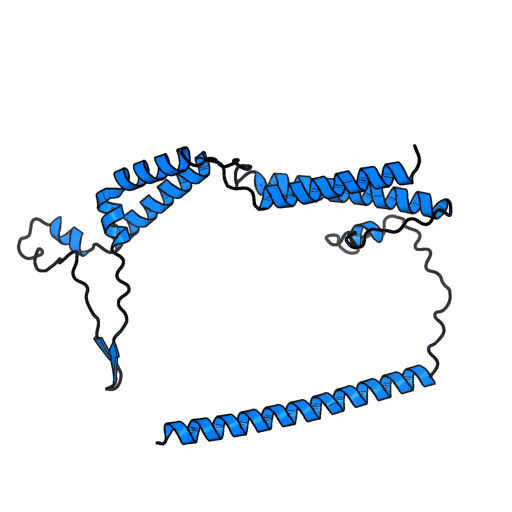.988 1.00 94.81 128 GLU A N 1
ATOM 988 C CA . GLU A 1 128 ? -8.594 9.574 -6.078 1.00 94.81 128 GLU A CA 1
ATOM 989 C C . GLU A 1 128 ? -8.394 8.821 -4.755 1.00 94.81 128 GLU A C 1
ATOM 991 O O . GLU A 1 128 ? -8.974 9.188 -3.728 1.00 94.81 128 GLU A O 1
ATOM 996 N N . ARG A 1 129 ? -7.526 7.800 -4.744 1.00 95.31 129 ARG A N 1
ATOM 997 C CA . ARG A 1 129 ? -7.192 7.003 -3.549 1.00 95.31 129 ARG A CA 1
ATOM 998 C C . ARG A 1 129 ? -6.871 7.822 -2.298 1.00 95.31 129 ARG A C 1
ATOM 1000 O O . ARG A 1 129 ? -7.465 7.522 -1.266 1.00 95.31 129 ARG A O 1
ATOM 1007 N N . PRO A 1 130 ? -5.972 8.830 -2.312 1.00 96.62 130 PRO A N 1
ATOM 1008 C CA . PRO A 1 130 ? -5.633 9.554 -1.087 1.00 96.62 130 PRO A CA 1
ATOM 1009 C C . PRO A 1 130 ? -6.834 10.303 -0.500 1.00 96.62 130 PRO A C 1
ATOM 1011 O O . PRO A 1 130 ? -6.996 10.321 0.720 1.00 96.62 130 PRO A O 1
ATOM 1014 N N . ALA A 1 131 ? -7.701 10.866 -1.348 1.00 96.81 131 ALA A N 1
ATOM 1015 C CA . ALA A 1 131 ? -8.915 11.542 -0.903 1.00 96.81 131 ALA A CA 1
ATOM 1016 C C . ALA A 1 131 ? -9.911 10.543 -0.297 1.00 96.81 131 ALA A C 1
ATOM 1018 O O . ALA A 1 131 ? -10.426 10.773 0.798 1.00 96.81 131 ALA A O 1
ATOM 1019 N N . ARG A 1 132 ? -10.123 9.392 -0.952 1.00 97.06 132 ARG A N 1
ATOM 1020 C CA . ARG A 1 132 ? -11.003 8.338 -0.430 1.00 97.06 132 ARG A CA 1
ATOM 1021 C C . ARG A 1 132 ? -10.485 7.757 0.885 1.00 97.06 132 ARG A C 1
ATOM 1023 O O . ARG A 1 132 ? -11.264 7.598 1.817 1.00 97.06 132 ARG A O 1
ATOM 1030 N N . LEU A 1 133 ? -9.182 7.500 0.995 1.00 97.44 133 LEU A N 1
ATOM 1031 C CA . LEU A 1 133 ? -8.558 7.024 2.232 1.00 97.44 133 LEU A CA 1
ATOM 1032 C C . LEU A 1 133 ? -8.668 8.045 3.367 1.00 97.44 133 LEU A C 1
ATOM 1034 O O . LEU A 1 133 ? -8.881 7.657 4.513 1.00 97.44 133 LEU A O 1
ATOM 1038 N N . ALA A 1 134 ? -8.523 9.340 3.076 1.00 96.44 134 ALA A N 1
ATOM 1039 C CA . ALA A 1 134 ? -8.715 10.388 4.074 1.00 96.44 134 ALA A CA 1
ATOM 1040 C C . ALA A 1 134 ? -10.165 10.414 4.582 1.00 96.44 134 ALA A C 1
ATOM 1042 O O . ALA A 1 134 ? -10.374 10.448 5.794 1.00 96.44 134 ALA A O 1
ATOM 1043 N N . GLN A 1 135 ? -11.141 10.314 3.672 1.00 97.50 135 GLN A N 1
ATOM 1044 C CA . GLN A 1 135 ? -12.559 10.242 4.023 1.00 97.50 135 GLN A CA 1
ATOM 1045 C C . GLN A 1 135 ? -12.868 9.010 4.881 1.00 97.50 135 GLN A C 1
ATOM 1047 O O . GLN A 1 135 ? -13.423 9.148 5.965 1.00 97.50 135 GLN A O 1
ATOM 1052 N N . LEU A 1 136 ? -12.438 7.818 4.455 1.00 97.25 136 LEU A N 1
ATOM 1053 C CA . LEU A 1 136 ? -12.673 6.579 5.203 1.00 97.25 136 LEU A CA 1
ATOM 1054 C C . LEU A 1 136 ? -12.047 6.616 6.604 1.00 97.25 136 LEU A C 1
ATOM 1056 O O . LEU A 1 136 ? -12.652 6.145 7.561 1.00 97.25 136 LEU A O 1
ATOM 1060 N N . LYS A 1 137 ? -10.859 7.217 6.756 1.00 96.44 137 LYS A N 1
ATOM 1061 C CA . LYS A 1 137 ? -10.224 7.412 8.071 1.00 96.44 137 LYS A CA 1
ATOM 1062 C C . LYS A 1 137 ? -11.000 8.384 8.960 1.00 96.44 137 LYS A C 1
ATOM 1064 O O . LYS A 1 137 ? -11.054 8.181 10.170 1.00 96.44 137 LYS A O 1
ATOM 1069 N N . GLN A 1 138 ? -11.589 9.430 8.382 1.00 95.94 138 GLN A N 1
ATOM 1070 C CA . GLN A 1 138 ? -12.459 10.348 9.114 1.00 95.94 138 GLN A CA 1
ATOM 1071 C C . GLN A 1 138 ? -13.752 9.650 9.556 1.00 95.94 138 GLN A C 1
ATOM 1073 O O . GLN A 1 138 ? -14.158 9.796 10.708 1.00 95.94 138 GLN A O 1
ATOM 1078 N N . ASP A 1 139 ? -14.360 8.858 8.672 1.00 97.25 139 ASP A N 1
ATOM 1079 C CA . ASP A 1 139 ? -15.572 8.090 8.966 1.00 97.25 139 ASP A CA 1
ATOM 1080 C C . ASP A 1 139 ? -15.311 7.036 10.051 1.00 97.25 139 ASP A C 1
ATOM 1082 O O . ASP A 1 139 ? -16.101 6.903 10.987 1.00 97.25 139 ASP A O 1
ATOM 1086 N N . LEU A 1 140 ? -14.166 6.347 9.978 1.00 97.19 140 LEU A N 1
ATOM 1087 C CA . LEU A 1 140 ? -13.709 5.408 11.001 1.00 97.19 140 LEU A CA 1
ATOM 1088 C C . LEU A 1 140 ? -13.583 6.101 12.358 1.00 97.19 140 LEU A C 1
ATOM 1090 O O . LEU A 1 140 ? -14.177 5.634 13.328 1.00 97.19 140 LEU A O 1
ATOM 1094 N N . ARG A 1 141 ? -12.894 7.249 12.416 1.00 95.19 141 ARG A N 1
ATOM 1095 C CA . ARG A 1 141 ? -12.757 8.026 13.657 1.00 95.19 141 ARG A CA 1
ATOM 1096 C C . ARG A 1 141 ? -14.124 8.427 14.220 1.00 95.19 141 ARG A C 1
ATOM 1098 O O . ARG A 1 141 ? -14.370 8.260 15.409 1.00 95.19 141 ARG A O 1
ATOM 1105 N N . ALA A 1 142 ? -15.046 8.876 13.369 1.00 96.00 142 ALA A N 1
ATOM 1106 C CA . ALA A 1 142 ? -16.395 9.251 13.789 1.00 96.00 142 ALA A CA 1
ATOM 1107 C C . ALA A 1 142 ? -17.225 8.063 14.319 1.00 96.00 142 ALA A C 1
ATOM 1109 O O . ALA A 1 142 ? -18.098 8.256 15.168 1.00 96.00 142 ALA A O 1
ATOM 1110 N N . LEU A 1 143 ? -17.005 6.838 13.824 1.00 97.44 143 LEU A N 1
ATOM 1111 C CA . LEU A 1 143 ? -17.638 5.637 14.382 1.00 97.44 143 LEU A CA 1
ATOM 1112 C C . LEU A 1 143 ? -17.019 5.227 15.720 1.00 97.44 143 LEU A C 1
ATOM 1114 O O . LEU A 1 143 ? -17.758 4.842 16.624 1.00 97.44 143 LEU A O 1
ATOM 1118 N N . GLU A 1 144 ? -15.700 5.338 15.867 1.00 97.06 144 GLU A N 1
ATOM 1119 C CA . GLU A 1 144 ? -15.005 5.045 17.125 1.00 97.06 144 GLU A CA 1
ATOM 1120 C C . GLU A 1 144 ? -15.418 6.018 18.238 1.00 97.06 144 GLU A C 1
ATOM 1122 O O . GLU A 1 144 ? -15.695 5.593 19.357 1.00 97.06 144 GLU A O 1
ATOM 1127 N N . GLU A 1 145 ? -15.569 7.308 17.923 1.00 96.19 145 GLU A N 1
ATOM 1128 C CA . GLU A 1 145 ? -16.084 8.316 18.862 1.00 96.19 145 GLU A CA 1
ATOM 1129 C C . GLU A 1 145 ? -17.520 7.993 19.320 1.00 96.19 145 GLU A C 1
ATOM 1131 O O . GLU A 1 145 ? -17.855 8.140 20.498 1.00 96.19 145 GLU A O 1
ATOM 1136 N N . LYS A 1 146 ? -18.371 7.487 18.415 1.00 97.06 146 LYS A N 1
ATOM 1137 C CA . LYS A 1 146 ? -19.728 7.021 18.758 1.00 97.06 146 LYS A CA 1
ATOM 1138 C C . LYS A 1 146 ? -19.713 5.751 19.610 1.00 97.06 146 LYS A C 1
ATOM 1140 O O . LYS A 1 146 ? -20.558 5.622 20.494 1.00 97.06 146 LYS A O 1
ATOM 1145 N N . GLU A 1 147 ? -18.795 4.819 19.346 1.00 97.62 147 GLU A N 1
ATOM 1146 C CA . GLU A 1 147 ? -18.620 3.615 20.168 1.00 97.62 147 GLU A CA 1
ATOM 1147 C C . GLU A 1 147 ? -18.237 4.005 21.600 1.00 97.62 147 GLU A C 1
ATOM 1149 O O . GLU A 1 147 ? -18.903 3.575 22.542 1.00 97.62 147 GLU A O 1
ATOM 1154 N N . GLU A 1 148 ? -17.226 4.863 21.771 1.00 97.44 148 GLU A N 1
ATOM 1155 C CA . GLU A 1 148 ? -16.765 5.288 23.097 1.00 97.44 148 GLU A CA 1
ATOM 1156 C C . GLU A 1 148 ? -17.849 6.064 23.856 1.00 97.44 148 GLU A C 1
ATOM 1158 O O . GLU A 1 148 ? -18.012 5.863 25.060 1.00 97.44 148 GLU A O 1
ATOM 1163 N N . ALA A 1 149 ? -18.647 6.892 23.172 1.00 96.25 149 ALA A N 1
ATOM 1164 C CA . ALA A 1 149 ? -19.779 7.583 23.790 1.00 96.25 149 ALA A CA 1
ATOM 1165 C C . ALA A 1 149 ? -20.814 6.601 24.376 1.00 96.25 149 ALA A C 1
ATOM 1167 O O . ALA A 1 149 ? -21.278 6.802 25.500 1.00 96.25 149 ALA A O 1
ATOM 1168 N N . LEU A 1 150 ? -21.134 5.516 23.659 1.00 97.06 150 LEU A N 1
ATOM 1169 C CA . LEU A 1 150 ? -22.048 4.476 24.146 1.00 97.06 150 LEU A CA 1
ATOM 1170 C C . LEU A 1 150 ? -21.439 3.633 25.274 1.00 97.06 150 LEU A C 1
ATOM 1172 O O . LEU A 1 150 ? -22.156 3.242 26.193 1.00 97.06 150 LEU A O 1
ATOM 1176 N N . ILE A 1 151 ? -20.131 3.358 25.230 1.00 96.56 151 ILE A N 1
ATOM 1177 C CA . ILE A 1 151 ? -19.425 2.676 26.326 1.00 96.56 151 ILE A CA 1
ATOM 1178 C C . ILE A 1 151 ? -19.460 3.547 27.586 1.00 96.56 151 ILE A C 1
ATOM 1180 O O . ILE A 1 151 ? -19.829 3.054 28.649 1.00 96.56 151 ILE A O 1
ATOM 1184 N N . CYS A 1 152 ? -19.171 4.845 27.465 1.00 95.94 152 CYS A N 1
ATOM 1185 C CA . CYS A 1 152 ? -19.274 5.797 28.572 1.00 95.94 152 CYS A CA 1
ATOM 1186 C C . CYS A 1 152 ? -20.702 5.857 29.151 1.00 95.94 152 CYS A C 1
ATOM 1188 O O . CYS A 1 152 ? -20.872 5.909 30.369 1.00 95.94 152 CYS A O 1
ATOM 1190 N N . GLU A 1 153 ? -21.738 5.824 28.302 1.00 95.81 153 GLU A N 1
ATOM 1191 C CA . GLU A 1 153 ? -23.140 5.764 28.740 1.00 95.81 153 GLU A CA 1
ATOM 1192 C C . GLU A 1 153 ? -23.455 4.454 29.482 1.00 95.81 153 GLU A C 1
ATOM 1194 O O . GLU A 1 153 ? -24.114 4.469 30.523 1.00 95.81 153 GLU A O 1
ATOM 1199 N N . ALA A 1 154 ? -22.970 3.311 28.993 1.00 96.38 154 ALA A N 1
ATOM 1200 C CA . ALA A 1 154 ? -23.148 2.022 29.658 1.00 96.38 154 ALA A CA 1
ATOM 1201 C C . ALA A 1 154 ? -22.443 1.975 31.025 1.00 96.38 154 ALA A C 1
ATOM 1203 O O . ALA A 1 154 ? -23.040 1.542 32.013 1.00 96.38 154 ALA A O 1
ATOM 1204 N N . GLU A 1 155 ? -21.214 2.489 31.105 1.00 95.88 155 GLU A N 1
ATOM 1205 C CA . GLU A 1 155 ? -20.444 2.588 32.349 1.00 95.88 155 GLU A CA 1
ATOM 1206 C C . GLU A 1 155 ? -21.152 3.474 33.385 1.00 95.88 155 GLU A C 1
ATOM 1208 O O . GLU A 1 155 ? -21.229 3.102 34.558 1.00 95.88 155 GLU A O 1
ATOM 1213 N N . ALA A 1 156 ? -21.744 4.596 32.956 1.00 95.88 156 ALA A N 1
ATOM 1214 C CA . ALA A 1 156 ? -22.556 5.460 33.819 1.00 95.88 156 ALA A CA 1
ATOM 1215 C C . ALA A 1 156 ? -23.803 4.747 34.376 1.00 95.88 156 ALA A C 1
ATOM 1217 O O . ALA A 1 156 ? -24.261 5.068 35.471 1.00 95.88 156 ALA A O 1
ATOM 1218 N N . ASN A 1 157 ? -24.314 3.747 33.654 1.00 95.94 157 ASN A N 1
ATOM 1219 C CA . ASN A 1 157 ? -25.415 2.882 34.076 1.00 95.94 157 ASN A CA 1
ATOM 1220 C C . ASN A 1 157 ? -24.942 1.612 34.816 1.00 95.94 157 ASN A C 1
ATOM 1222 O O . ASN A 1 157 ? -25.717 0.669 34.974 1.00 95.94 157 ASN A O 1
ATOM 1226 N N . HIS A 1 158 ? -23.681 1.565 35.264 1.00 96.69 158 HIS A N 1
ATOM 1227 C CA . HIS A 1 158 ? -23.063 0.417 35.941 1.00 96.69 158 HIS A CA 1
ATOM 1228 C C . HIS A 1 158 ? -23.056 -0.885 35.119 1.00 96.69 158 HIS A C 1
ATOM 1230 O O . HIS A 1 158 ? -22.998 -1.979 35.683 1.00 96.69 158 HIS A O 1
ATOM 1236 N N . MET A 1 159 ? -23.085 -0.784 33.788 1.00 96.06 159 MET A N 1
ATOM 1237 C CA . MET A 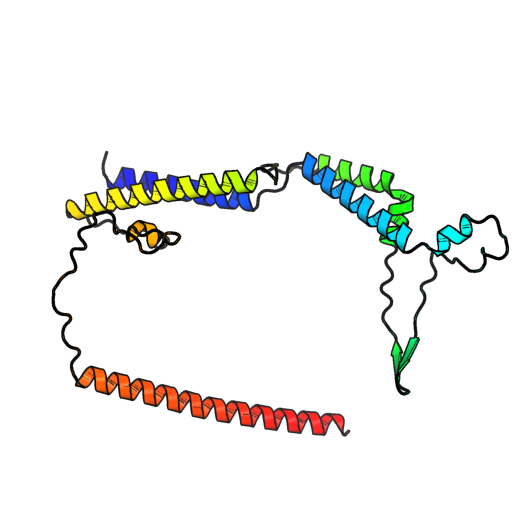1 159 ? -22.941 -1.911 32.869 1.00 96.06 159 MET A CA 1
ATOM 1238 C C . MET A 1 159 ? -21.510 -1.922 32.314 1.00 96.06 159 MET A C 1
ATOM 1240 O O . MET A 1 159 ? -21.199 -1.131 31.422 1.00 96.06 159 MET A O 1
ATOM 1244 N N . PRO A 1 160 ? -20.608 -2.775 32.835 1.00 94.06 160 PRO A N 1
ATOM 1245 C CA . PRO A 1 160 ? -19.229 -2.802 32.370 1.00 94.06 160 PRO A CA 1
ATOM 1246 C C . PRO A 1 160 ? -19.164 -3.381 30.954 1.00 94.06 160 PRO A C 1
ATOM 1248 O O . PRO A 1 160 ? -19.476 -4.551 30.736 1.00 94.06 160 PRO A O 1
ATOM 1251 N N . ILE A 1 161 ? -18.728 -2.567 29.992 1.00 96.19 161 ILE A N 1
ATOM 1252 C CA . ILE A 1 161 ? -18.478 -2.996 28.615 1.00 96.19 161 ILE A CA 1
ATOM 1253 C C . ILE A 1 161 ? -16.987 -2.877 28.335 1.00 96.19 161 ILE A C 1
ATOM 1255 O O . ILE A 1 161 ? -16.387 -1.814 28.472 1.00 96.19 161 ILE A O 1
ATOM 1259 N N . TYR A 1 162 ? -16.380 -3.983 27.915 1.00 96.25 162 TYR A N 1
ATOM 1260 C CA . TYR A 1 162 ? -14.970 -3.991 27.555 1.00 96.25 162 TYR A CA 1
ATOM 1261 C C . TYR A 1 162 ? -14.738 -3.221 26.257 1.00 96.25 162 TYR A C 1
ATOM 1263 O O . TYR A 1 162 ? -15.381 -3.494 25.238 1.00 96.25 162 TYR A O 1
ATOM 1271 N N . ARG A 1 163 ? -13.781 -2.292 26.293 1.00 97.25 163 ARG A N 1
ATOM 1272 C CA . ARG A 1 163 ? -13.223 -1.632 25.107 1.00 97.25 163 ARG A CA 1
ATOM 1273 C C . ARG A 1 163 ? -12.455 -2.647 24.257 1.00 97.25 163 ARG A C 1
ATOM 1275 O O . ARG A 1 163 ? -11.965 -3.653 24.772 1.00 97.25 163 ARG A O 1
ATOM 1282 N N . ARG A 1 164 ? -12.357 -2.393 22.952 1.00 96.19 164 ARG A N 1
ATOM 1283 C CA . ARG A 1 164 ? -11.563 -3.231 22.043 1.00 96.19 164 ARG A CA 1
ATOM 1284 C C . ARG A 1 164 ? -10.068 -3.047 22.315 1.00 96.19 164 ARG A C 1
ATOM 1286 O O . ARG A 1 164 ? -9.642 -1.973 22.732 1.00 96.19 164 ARG A O 1
ATOM 1293 N N . SER A 1 165 ? -9.268 -4.082 22.065 1.00 95.81 165 SER A N 1
ATOM 1294 C CA . SER A 1 165 ? -7.811 -4.034 22.265 1.00 95.81 165 SER A CA 1
ATOM 1295 C C . SER A 1 165 ? -7.087 -3.130 21.266 1.00 95.81 165 SER A C 1
ATOM 1297 O O . SER A 1 165 ? -5.969 -2.706 21.529 1.00 95.81 165 SER A O 1
ATOM 1299 N N . ASP A 1 166 ? -7.710 -2.867 20.119 1.00 95.00 166 ASP A N 1
ATOM 1300 C CA . ASP A 1 166 ? -7.203 -2.043 19.021 1.00 95.00 166 ASP A CA 1
ATOM 1301 C C . ASP A 1 166 ? -7.853 -0.648 18.971 1.00 95.00 166 ASP A C 1
ATOM 1303 O O . ASP A 1 166 ? -7.749 0.034 17.951 1.00 95.00 166 ASP A O 1
ATOM 1307 N N . ALA A 1 167 ? -8.558 -0.238 20.034 1.00 94.75 167 ALA A N 1
ATOM 1308 C CA . ALA A 1 167 ? -9.180 1.080 20.114 1.00 94.75 167 ALA A CA 1
ATOM 1309 C C . ALA A 1 167 ? -8.112 2.185 20.113 1.00 94.75 167 ALA A C 1
ATOM 1311 O O . ALA A 1 167 ? -7.113 2.088 20.831 1.00 94.75 167 ALA A O 1
ATOM 1312 N N . ASP A 1 168 ? -8.336 3.245 19.332 1.00 94.06 168 ASP A N 1
ATOM 1313 C CA . ASP A 1 168 ? -7.418 4.381 19.287 1.00 94.06 168 ASP A CA 1
ATOM 1314 C C . ASP A 1 168 ? -7.377 5.077 20.664 1.00 94.06 168 ASP A C 1
ATOM 1316 O O . ASP A 1 168 ? -8.411 5.575 21.133 1.00 94.06 168 ASP A O 1
ATOM 1320 N N . PRO A 1 169 ? -6.206 5.147 21.333 1.00 94.12 169 PRO A N 1
ATOM 1321 C CA . PRO A 1 169 ? -6.086 5.835 22.613 1.00 94.12 169 PRO A CA 1
ATOM 1322 C C . PRO A 1 169 ? -6.523 7.302 22.534 1.00 94.12 169 PRO A C 1
ATOM 1324 O O . PRO A 1 169 ? -7.033 7.817 23.528 1.00 94.12 169 PRO A O 1
ATOM 1327 N N . ALA A 1 170 ? -6.378 7.963 21.379 1.00 91.75 170 ALA A N 1
ATOM 1328 C CA . ALA A 1 170 ? -6.841 9.332 21.162 1.00 91.75 170 ALA A CA 1
ATOM 1329 C C . ALA A 1 170 ? -8.351 9.478 21.355 1.00 91.75 170 ALA A C 1
ATOM 1331 O O . ALA A 1 170 ? -8.802 10.410 22.022 1.00 91.75 170 ALA A O 1
ATOM 1332 N N . VAL A 1 171 ? -9.127 8.528 20.831 1.00 93.94 171 VAL A N 1
ATOM 1333 C CA . VAL A 1 171 ? -10.588 8.520 20.944 1.00 93.94 171 VAL A CA 1
ATOM 1334 C C . VAL A 1 171 ? -11.014 8.205 22.376 1.00 93.94 171 VAL A C 1
ATOM 1336 O O . VAL A 1 171 ? -11.823 8.931 22.951 1.00 93.94 171 VAL A O 1
ATOM 1339 N N . VAL A 1 172 ? -10.414 7.184 22.996 1.00 95.00 172 VAL A N 1
ATOM 1340 C CA . VAL A 1 172 ? -10.739 6.772 24.377 1.00 95.00 172 VAL A CA 1
ATOM 1341 C C . VAL A 1 172 ? -10.467 7.903 25.376 1.00 95.00 172 VAL A C 1
ATOM 1343 O O . VAL A 1 172 ? -11.284 8.231 26.246 1.00 95.00 172 VAL A O 1
ATOM 1346 N N . LEU A 1 173 ? -9.306 8.543 25.240 1.00 91.88 173 LEU A N 1
ATOM 1347 C CA . LEU A 1 173 ? -8.877 9.627 26.119 1.00 91.88 173 LEU A CA 1
ATOM 1348 C C . LEU A 1 173 ? -9.437 10.996 25.695 1.00 91.88 173 LEU A C 1
ATOM 1350 O O . LEU A 1 173 ? -9.334 11.949 26.467 1.00 91.88 173 LEU A O 1
ATOM 1354 N N . ASN A 1 174 ? -10.093 11.082 24.533 1.00 88.62 174 ASN A N 1
ATOM 1355 C CA . ASN A 1 174 ? -10.630 12.305 23.938 1.00 88.62 174 ASN A CA 1
ATOM 1356 C C . ASN A 1 174 ? -9.569 13.418 23.786 1.00 88.62 174 ASN A C 1
ATOM 1358 O O . ASN A 1 174 ? -9.793 14.558 24.199 1.00 88.62 174 ASN A O 1
ATOM 1362 N N . TYR A 1 175 ? -8.398 13.084 23.229 1.00 85.94 175 TYR A N 1
ATOM 1363 C CA . TYR A 1 175 ? -7.360 14.056 22.853 1.00 85.94 175 TYR A CA 1
ATOM 1364 C C . TYR A 1 175 ? -7.099 14.016 21.346 1.00 85.94 175 TYR A C 1
ATOM 1366 O O . TYR A 1 175 ? -7.238 12.973 20.713 1.00 85.94 175 TYR A O 1
ATOM 1374 N N . ASP A 1 176 ? -6.696 15.145 20.757 1.00 79.75 176 ASP A N 1
ATOM 1375 C CA . ASP A 1 176 ? -6.298 15.180 19.349 1.00 79.75 176 ASP A CA 1
ATOM 1376 C C . ASP A 1 176 ? -4.770 15.055 19.212 1.00 79.75 176 ASP A C 1
ATOM 1378 O O . ASP A 1 176 ? -4.054 15.974 19.607 1.00 79.75 176 ASP A O 1
ATOM 1382 N N . PRO A 1 177 ? -4.229 13.961 18.644 1.00 70.06 177 PRO A N 1
ATOM 1383 C CA . PRO A 1 177 ? -2.783 13.770 18.503 1.00 70.06 177 PRO A CA 1
ATOM 1384 C C . PRO A 1 177 ? -2.128 14.756 17.526 1.00 70.06 177 PRO A C 1
ATOM 1386 O O . PRO A 1 177 ? -0.910 14.922 17.553 1.00 70.06 177 PRO A O 1
ATOM 1389 N N . LYS A 1 178 ? -2.911 15.383 16.636 1.00 69.50 178 LYS A N 1
ATOM 1390 C CA . LYS A 1 178 ? -2.433 16.404 15.685 1.00 69.50 178 LYS A CA 1
ATOM 1391 C C . LYS A 1 178 ? -2.654 17.832 16.181 1.00 69.50 178 LYS A C 1
ATOM 1393 O O . LYS A 1 178 ? -2.087 18.762 15.608 1.00 69.50 178 LYS A O 1
ATOM 1398 N N . GLY A 1 179 ? -3.470 17.997 17.217 1.00 59.84 179 GLY A N 1
ATOM 1399 C CA . GLY A 1 179 ? -3.713 19.272 17.860 1.00 59.84 179 GLY A CA 1
ATOM 1400 C C . GLY A 1 179 ? -2.500 19.685 18.679 1.00 59.84 179 GLY A C 1
ATOM 1401 O O . GLY A 1 179 ? -1.862 18.874 19.351 1.00 59.84 179 GLY A O 1
ATOM 1402 N N . THR A 1 180 ? -2.185 20.978 18.659 1.00 48.31 180 THR A N 1
ATOM 1403 C CA . THR A 1 180 ? -1.460 21.578 19.779 1.00 48.31 180 THR A CA 1
ATOM 1404 C C . THR A 1 180 ? -2.231 21.240 21.061 1.00 48.31 180 THR A C 1
ATOM 1406 O O . THR A 1 180 ? -3.452 21.124 21.025 1.00 48.31 180 THR A O 1
ATOM 1409 N N . MET A 1 181 ? -1.548 21.075 22.195 1.00 49.94 181 MET A N 1
ATOM 1410 C CA . MET A 1 181 ? -2.129 20.825 23.534 1.00 49.94 181 MET A CA 1
ATOM 1411 C C . MET A 1 181 ? -3.128 21.910 24.019 1.00 49.94 181 MET A C 1
ATOM 1413 O O . MET A 1 181 ? -3.368 22.053 25.217 1.00 49.94 181 MET A O 1
ATOM 1417 N N . ASN A 1 182 ? -3.673 22.731 23.124 1.00 45.31 182 ASN A N 1
ATOM 1418 C CA . ASN A 1 182 ? -4.475 23.884 23.445 1.00 45.31 182 ASN A CA 1
ATOM 1419 C C . ASN A 1 182 ? -5.951 23.517 23.548 1.00 45.31 182 ASN A C 1
ATOM 1421 O O . ASN A 1 182 ? -6.622 23.202 22.571 1.00 45.31 182 ASN A O 1
ATOM 1425 N N . GLU A 1 183 ? -6.394 23.680 24.789 1.00 45.38 183 GLU A N 1
ATOM 1426 C CA . GLU A 1 183 ? -7.759 23.746 25.284 1.00 45.38 183 GLU A CA 1
ATOM 1427 C C . GLU A 1 183 ? -8.459 22.394 25.440 1.00 45.38 183 GLU A C 1
ATOM 1429 O O . GLU A 1 183 ? -9.101 21.894 24.515 1.00 45.38 183 GLU A O 1
ATOM 1434 N N . PRO A 1 184 ? -8.391 21.795 26.651 1.00 44.72 184 PRO A N 1
ATOM 1435 C CA . PRO A 1 184 ? -9.269 20.692 26.993 1.00 44.72 184 PRO A CA 1
ATOM 1436 C C . PRO A 1 184 ? -10.707 21.194 26.889 1.00 44.72 184 PRO A C 1
ATOM 1438 O O . PRO A 1 184 ? -11.193 21.926 27.753 1.00 44.72 184 PRO A O 1
ATOM 1441 N N . ALA A 1 185 ? -11.400 20.793 25.827 1.00 47.03 185 ALA A N 1
ATOM 1442 C CA . ALA A 1 185 ? -12.831 20.974 25.711 1.00 47.03 185 ALA A CA 1
ATOM 1443 C C . ALA A 1 185 ? -13.515 20.149 26.813 1.00 47.03 185 ALA A C 1
ATOM 1445 O O . ALA A 1 185 ? -13.912 19.004 26.629 1.00 47.03 185 ALA A O 1
ATOM 1446 N N . SER A 1 186 ? -13.663 20.754 27.989 1.00 46.72 186 SER A N 1
ATOM 1447 C CA . SER A 1 186 ? -14.699 20.485 28.989 1.00 46.72 186 SER A CA 1
ATOM 1448 C C . SER A 1 186 ? -14.838 19.074 29.580 1.00 46.72 186 SER A C 1
ATOM 1450 O O . SER A 1 186 ? -15.784 18.848 30.337 1.00 46.72 186 SER A O 1
ATOM 1452 N N . ARG A 1 187 ? -13.913 18.129 29.360 1.00 43.19 187 ARG A N 1
ATOM 1453 C CA . ARG A 1 187 ? -13.895 16.922 30.199 1.00 43.19 187 ARG A CA 1
ATOM 1454 C C . ARG A 1 187 ? -13.390 17.352 31.575 1.00 43.19 187 ARG A C 1
ATOM 1456 O O . ARG A 1 187 ? -12.204 17.617 31.752 1.00 43.19 187 ARG A O 1
ATOM 1463 N N . LYS A 1 188 ? -14.302 17.444 32.552 1.00 48.00 188 LYS A N 1
ATOM 1464 C CA . LYS A 1 188 ? -13.945 17.384 33.973 1.00 48.00 188 LYS A CA 1
ATOM 1465 C C . LYS A 1 188 ? -13.187 16.075 34.143 1.00 48.00 188 LYS A C 1
ATOM 1467 O O . LYS A 1 188 ? -13.797 15.018 34.274 1.00 48.00 188 LYS A O 1
ATOM 1472 N N . VAL A 1 189 ? -11.864 16.133 34.048 1.00 47.09 189 VAL A N 1
ATOM 1473 C CA . VAL A 1 189 ? -11.010 15.046 34.491 1.00 47.09 189 VAL A CA 1
ATOM 1474 C C . VAL A 1 189 ? -11.349 14.923 35.967 1.00 47.09 189 VAL A C 1
ATOM 1476 O O . VAL A 1 189 ? -10.959 15.768 36.771 1.00 47.09 189 VAL A O 1
ATOM 1479 N N . TYR A 1 190 ? -12.155 13.922 36.321 1.00 47.84 190 TYR A N 1
ATOM 1480 C CA . TYR A 1 190 ? -12.214 13.423 37.684 1.00 47.84 190 TYR A CA 1
ATOM 1481 C C . TYR A 1 190 ? -10.850 12.784 37.920 1.00 47.84 190 TYR A C 1
ATOM 1483 O O . TYR A 1 190 ? -10.690 11.568 37.874 1.00 47.84 190 TYR A O 1
ATOM 1491 N N . ALA A 1 191 ? -9.831 13.631 38.077 1.00 46.78 191 ALA A N 1
ATOM 1492 C CA . ALA A 1 191 ? -8.598 13.228 38.693 1.00 46.78 191 ALA A CA 1
ATOM 1493 C C . ALA A 1 191 ? -9.052 12.698 40.044 1.00 46.78 191 ALA A C 1
ATOM 1495 O O . ALA A 1 191 ? -9.568 13.451 40.872 1.00 46.78 191 ALA A O 1
ATOM 1496 N N . SER A 1 192 ? -8.966 11.382 40.209 1.00 49.91 192 SER A N 1
ATOM 1497 C CA . SER A 1 192 ? -8.974 10.780 41.523 1.00 49.91 192 SER A CA 1
ATOM 1498 C C . SER A 1 192 ? -7.852 11.479 42.281 1.00 49.91 192 SER A C 1
ATOM 1500 O O . SER A 1 192 ? -6.680 11.167 42.107 1.00 49.91 192 SER A O 1
ATOM 1502 N N . SER A 1 193 ? -8.207 12.495 43.063 1.00 50.84 193 SER A N 1
ATOM 1503 C CA . SER A 1 193 ? -7.321 13.215 43.972 1.00 50.84 193 SER A CA 1
ATOM 1504 C C . SER A 1 193 ? -7.010 12.371 45.207 1.00 50.84 193 SER A C 1
ATOM 1506 O O . SER A 1 193 ? -6.654 12.907 46.255 1.00 50.84 193 SER A O 1
ATOM 1508 N N . ALA A 1 194 ? -7.153 11.046 45.099 1.00 52.34 194 ALA A N 1
ATOM 1509 C CA . ALA A 1 194 ? -6.578 10.131 46.051 1.00 52.34 194 ALA A CA 1
ATOM 1510 C C . ALA A 1 194 ? -5.055 10.321 45.972 1.00 52.34 194 ALA A C 1
ATOM 1512 O O . ALA A 1 194 ? -4.479 10.106 44.900 1.00 52.34 194 ALA A O 1
ATOM 1513 N N . PRO A 1 195 ? -4.400 10.768 47.058 1.00 53.34 195 PRO A N 1
ATOM 1514 C CA . PRO A 1 195 ? -2.951 10.816 47.088 1.00 53.34 195 PRO A CA 1
ATOM 1515 C C . PRO A 1 195 ? -2.444 9.416 46.753 1.00 53.34 195 PRO A C 1
ATOM 1517 O O . PRO A 1 195 ? -2.848 8.436 47.384 1.00 53.34 195 PRO A O 1
ATOM 1520 N N . LEU A 1 196 ? -1.616 9.324 45.708 1.00 60.78 196 LEU A N 1
ATOM 1521 C CA . LEU A 1 196 ? -0.890 8.098 45.410 1.00 60.78 196 LEU A CA 1
ATOM 1522 C C . LEU A 1 196 ? -0.189 7.683 46.709 1.00 60.78 196 LEU A C 1
ATOM 1524 O O . LEU A 1 196 ? 0.449 8.541 47.326 1.00 60.78 196 LEU A O 1
ATOM 1528 N N . PRO A 1 197 ? -0.340 6.429 47.167 1.00 68.62 197 PRO A N 1
ATOM 1529 C CA . PRO A 1 197 ? 0.345 5.980 48.367 1.00 68.62 197 PRO A CA 1
ATOM 1530 C C . PRO A 1 197 ? 1.838 6.213 48.148 1.00 68.62 197 PRO A C 1
ATOM 1532 O O . PRO A 1 197 ? 2.402 5.706 47.175 1.00 68.62 197 PRO A O 1
ATOM 1535 N N . GLU A 1 198 ? 2.450 7.038 49.000 1.00 68.75 198 GLU A N 1
ATOM 1536 C CA . GLU A 1 198 ? 3.888 7.276 48.961 1.00 68.75 198 GLU A CA 1
ATOM 1537 C C . GLU A 1 198 ? 4.579 5.913 48.954 1.00 68.75 198 GLU A C 1
ATOM 1539 O O . GLU A 1 198 ? 4.355 5.079 49.838 1.00 68.75 198 GLU A O 1
ATOM 1544 N N . ALA A 1 199 ? 5.344 5.648 47.893 1.00 68.38 199 ALA A N 1
ATOM 1545 C CA . ALA A 1 199 ? 6.045 4.387 47.751 1.00 68.38 199 ALA A CA 1
ATOM 1546 C C . ALA A 1 199 ? 6.924 4.202 48.988 1.00 68.38 199 ALA A C 1
ATOM 1548 O O . ALA A 1 199 ? 7.759 5.056 49.293 1.00 68.38 199 ALA A O 1
ATOM 1549 N N . SER A 1 200 ? 6.708 3.101 49.714 1.00 79.56 200 SER A N 1
ATOM 1550 C CA . SER A 1 200 ? 7.475 2.816 50.924 1.00 79.56 200 SER A CA 1
ATOM 1551 C C . SER A 1 200 ? 8.980 2.925 50.622 1.00 79.56 200 SER A C 1
ATOM 1553 O O . SER A 1 200 ? 9.418 2.458 49.563 1.00 79.56 200 SER A O 1
ATOM 1555 N N . PRO A 1 201 ? 9.787 3.519 51.517 1.00 81.69 201 PRO A N 1
ATOM 1556 C CA . PRO A 1 201 ? 11.223 3.691 51.291 1.00 81.69 201 PRO A CA 1
ATOM 1557 C C . PRO A 1 201 ? 11.944 2.360 51.011 1.00 81.69 201 PRO A C 1
ATOM 1559 O O . PRO A 1 201 ? 12.937 2.339 50.286 1.00 81.69 201 PRO A O 1
ATOM 1562 N N . GLU A 1 202 ? 11.402 1.238 51.497 1.00 81.50 202 GLU A N 1
ATOM 1563 C CA . GLU A 1 202 ? 11.881 -0.115 51.187 1.00 81.50 202 GLU A CA 1
ATOM 1564 C C . GLU A 1 202 ? 11.717 -0.484 49.705 1.00 81.50 202 GLU A C 1
ATOM 1566 O O . GLU A 1 202 ? 12.632 -1.047 49.104 1.00 81.50 202 GLU A O 1
ATOM 1571 N N . PHE A 1 203 ? 10.592 -0.119 49.081 1.00 80.25 203 PHE A N 1
ATOM 1572 C CA . PHE A 1 203 ? 10.350 -0.374 47.659 1.00 80.25 203 PHE A CA 1
ATOM 1573 C C . PHE A 1 203 ? 11.304 0.436 46.773 1.00 80.25 203 PHE A C 1
ATOM 1575 O O . PHE A 1 203 ? 11.875 -0.097 45.821 1.00 80.25 203 PHE A O 1
ATOM 1582 N N . VAL A 1 204 ? 11.542 1.703 47.129 1.00 83.38 204 VAL A N 1
ATOM 1583 C CA . VAL A 1 204 ? 12.481 2.578 46.409 1.00 83.38 204 VAL A CA 1
ATOM 1584 C C . VAL A 1 204 ? 13.916 2.051 46.521 1.00 83.38 204 VAL A C 1
ATOM 1586 O O . VAL A 1 204 ? 14.632 1.995 45.521 1.00 83.38 204 VAL A O 1
ATOM 1589 N N . ALA A 1 205 ? 14.327 1.594 47.708 1.00 84.50 205 ALA A N 1
ATOM 1590 C CA . ALA A 1 205 ? 15.645 0.997 47.917 1.00 84.50 205 ALA A CA 1
ATOM 1591 C C . ALA A 1 205 ? 15.823 -0.315 47.132 1.00 84.50 205 ALA A C 1
ATOM 1593 O O . ALA A 1 205 ? 16.870 -0.535 46.520 1.00 84.50 205 ALA A O 1
ATOM 1594 N N . HIS A 1 206 ? 14.793 -1.166 47.088 1.00 83.56 206 HIS A N 1
ATOM 1595 C CA . HIS A 1 206 ? 14.830 -2.416 46.331 1.00 83.56 206 HIS A CA 1
ATOM 1596 C C . HIS A 1 206 ? 14.898 -2.171 44.817 1.00 83.56 206 HIS A C 1
ATOM 1598 O O . HIS A 1 206 ? 15.671 -2.824 44.115 1.00 83.56 206 HIS A O 1
ATOM 1604 N N . GLN A 1 207 ? 14.149 -1.189 44.308 1.00 84.81 207 GLN A N 1
ATOM 1605 C CA . GLN A 1 207 ? 14.181 -0.819 42.893 1.00 84.81 207 GLN A CA 1
ATOM 1606 C C . GLN A 1 207 ? 15.535 -0.211 42.488 1.00 84.81 207 GLN A C 1
ATOM 1608 O O . GLN A 1 207 ? 16.051 -0.520 41.412 1.00 84.81 207 GLN A O 1
ATOM 1613 N N . ALA A 1 208 ? 16.154 0.588 43.364 1.00 85.56 208 ALA A N 1
ATOM 1614 C CA . ALA A 1 208 ? 17.507 1.105 43.160 1.00 85.56 208 ALA A CA 1
ATOM 1615 C C . ALA A 1 208 ? 18.571 -0.012 43.176 1.00 85.56 208 ALA A C 1
ATOM 1617 O O . ALA A 1 208 ? 19.478 -0.018 42.346 1.00 85.56 208 ALA A O 1
ATOM 1618 N N . ALA A 1 209 ? 18.445 -1.001 44.065 1.00 86.00 209 ALA A N 1
ATOM 1619 C CA . ALA A 1 209 ? 19.352 -2.149 44.089 1.00 86.00 209 ALA A CA 1
ATOM 1620 C C . ALA A 1 209 ? 19.217 -3.019 42.824 1.00 86.00 209 ALA A C 1
ATOM 1622 O O . ALA A 1 209 ? 20.221 -3.466 42.264 1.00 86.00 209 ALA A O 1
ATOM 1623 N N . GLN A 1 210 ? 17.990 -3.217 42.330 1.00 86.00 210 GLN A N 1
ATOM 1624 C CA . GLN A 1 210 ? 17.737 -3.958 41.093 1.00 86.00 210 GLN A CA 1
ATOM 1625 C C . GLN A 1 210 ? 18.296 -3.250 39.854 1.00 86.00 210 GLN A C 1
ATOM 1627 O O . GLN A 1 210 ? 18.876 -3.911 38.990 1.00 86.00 210 GLN A O 1
ATOM 1632 N N . SER A 1 211 ? 18.176 -1.922 39.765 1.00 87.44 211 SER A N 1
ATOM 1633 C CA . SER A 1 211 ? 18.729 -1.167 38.634 1.00 87.44 211 SER A CA 1
ATOM 1634 C C . SER A 1 211 ? 20.261 -1.171 38.630 1.00 87.44 211 SER A C 1
ATOM 1636 O O . SER A 1 211 ? 20.867 -1.316 37.567 1.00 87.44 211 SER A O 1
ATOM 1638 N N . MET A 1 212 ? 20.901 -1.121 39.804 1.00 89.56 212 MET A N 1
ATOM 1639 C CA . MET A 1 212 ? 22.356 -1.272 39.921 1.00 89.56 212 MET A CA 1
ATOM 1640 C C . MET A 1 212 ? 22.833 -2.674 39.519 1.00 89.56 212 MET A C 1
ATOM 1642 O O . MET A 1 212 ? 23.820 -2.798 38.793 1.00 89.56 212 MET A O 1
ATOM 1646 N N . ALA A 1 213 ? 22.124 -3.729 39.934 1.00 88.56 213 ALA A N 1
ATOM 1647 C CA . ALA A 1 213 ? 22.457 -5.102 39.554 1.00 88.56 213 ALA A CA 1
ATOM 1648 C C . ALA A 1 213 ? 22.327 -5.334 38.037 1.00 88.56 213 ALA A C 1
ATOM 1650 O O . ALA A 1 213 ? 23.196 -5.972 37.438 1.00 88.56 213 ALA A O 1
ATOM 1651 N N . ALA A 1 214 ? 21.291 -4.773 37.403 1.00 87.69 214 ALA A N 1
ATOM 1652 C CA . ALA A 1 214 ? 21.111 -4.842 35.953 1.00 87.69 214 ALA A CA 1
ATOM 1653 C C . ALA A 1 214 ? 22.253 -4.133 35.201 1.00 87.69 214 ALA A C 1
ATOM 1655 O O . ALA A 1 214 ? 22.861 -4.722 34.308 1.00 87.69 214 ALA A O 1
ATOM 1656 N N . ALA A 1 215 ? 22.626 -2.921 35.628 1.00 88.06 215 ALA A N 1
ATOM 1657 C CA . ALA A 1 215 ? 23.736 -2.178 35.02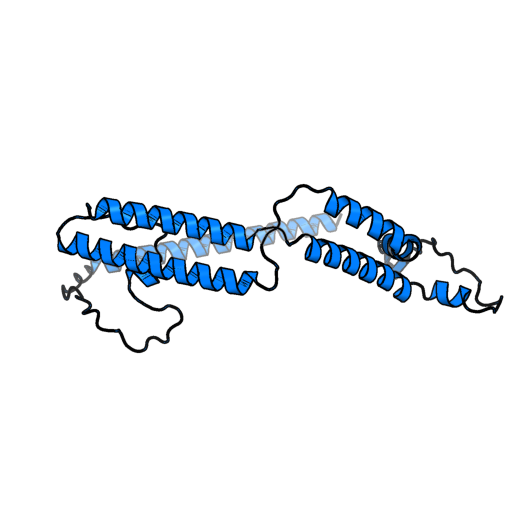7 1.00 88.06 215 ALA A CA 1
ATOM 1658 C C . ALA A 1 215 ? 25.081 -2.921 35.146 1.00 88.06 215 ALA A C 1
ATOM 1660 O O . ALA A 1 215 ? 25.895 -2.907 34.220 1.00 88.06 215 ALA A O 1
ATOM 1661 N N . GLN A 1 216 ? 25.315 -3.607 36.268 1.00 91.56 216 GLN A N 1
ATOM 1662 C CA . GLN A 1 216 ? 26.532 -4.390 36.471 1.00 91.56 216 GLN A CA 1
ATOM 1663 C C . GLN A 1 216 ? 26.572 -5.645 35.585 1.00 91.56 216 GLN A C 1
ATOM 1665 O O . GLN A 1 216 ? 27.631 -5.986 35.054 1.00 91.56 216 GLN A O 1
ATOM 1670 N N . TYR A 1 217 ? 25.431 -6.305 35.374 1.00 89.19 217 TYR A N 1
ATOM 1671 C CA . TYR A 1 217 ? 25.326 -7.454 34.471 1.00 89.19 217 TYR A CA 1
ATOM 1672 C C . TYR A 1 217 ? 25.590 -7.063 33.007 1.00 89.19 217 TYR A C 1
ATOM 1674 O O . TYR A 1 217 ? 26.339 -7.746 32.301 1.00 89.19 217 TYR A O 1
ATOM 1682 N N . ASP A 1 218 ? 25.056 -5.922 32.568 1.00 89.12 218 ASP A N 1
ATOM 1683 C CA . ASP A 1 218 ? 25.278 -5.407 31.214 1.00 89.12 218 ASP A CA 1
ATOM 1684 C C . ASP A 1 218 ? 26.744 -5.031 30.965 1.00 89.12 218 ASP A C 1
ATOM 1686 O O . ASP A 1 218 ? 27.294 -5.349 29.906 1.00 89.12 218 ASP A O 1
ATOM 1690 N N . ALA A 1 219 ? 27.415 -4.437 31.957 1.00 89.75 219 ALA A N 1
ATOM 1691 C CA . ALA A 1 219 ? 28.838 -4.115 31.868 1.00 89.75 219 ALA A CA 1
ATOM 1692 C C . ALA A 1 2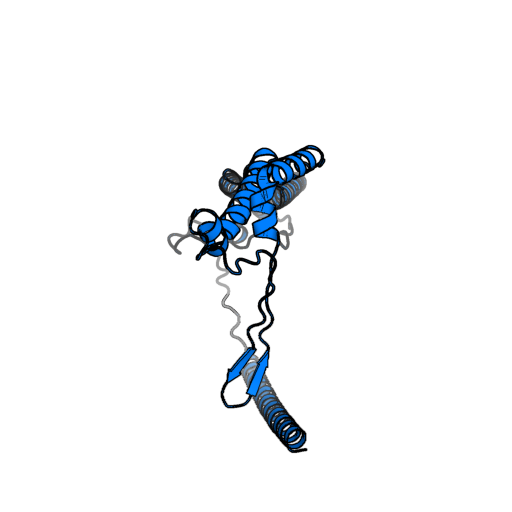19 ? 29.710 -5.373 31.684 1.00 89.75 219 ALA A C 1
ATOM 1694 O O . ALA A 1 219 ? 30.591 -5.395 30.821 1.00 89.75 219 ALA A O 1
ATOM 1695 N N . ILE A 1 220 ? 29.427 -6.447 32.432 1.00 92.06 220 ILE A N 1
ATOM 1696 C CA . ILE A 1 220 ? 30.150 -7.727 32.323 1.00 92.06 220 ILE A CA 1
ATOM 1697 C C . ILE A 1 220 ? 29.962 -8.341 30.926 1.00 92.06 220 ILE A C 1
ATOM 1699 O O . ILE A 1 220 ? 30.930 -8.773 30.291 1.00 92.06 220 ILE A O 1
ATOM 1703 N N . ASN A 1 221 ? 28.732 -8.331 30.409 1.00 90.12 221 ASN A N 1
ATOM 1704 C CA . ASN A 1 221 ? 28.430 -8.871 29.084 1.00 90.12 221 ASN A CA 1
ATOM 1705 C C . ASN A 1 221 ? 29.071 -8.056 27.952 1.00 90.12 221 ASN A C 1
ATOM 1707 O O . ASN A 1 221 ? 29.529 -8.633 26.961 1.00 90.12 221 ASN A O 1
ATOM 1711 N N . ALA A 1 222 ? 29.150 -6.731 28.093 1.00 91.19 222 ALA A N 1
ATOM 1712 C CA . ALA A 1 222 ? 29.828 -5.871 27.128 1.00 91.19 222 ALA A CA 1
ATOM 1713 C C . ALA A 1 222 ? 31.329 -6.199 27.030 1.00 91.19 222 ALA A C 1
ATOM 1715 O O . ALA A 1 222 ? 31.857 -6.355 25.926 1.00 91.19 222 ALA A O 1
ATOM 1716 N N . THR A 1 223 ? 32.008 -6.395 28.167 1.00 92.75 223 THR A N 1
ATOM 1717 C CA . THR A 1 223 ? 33.426 -6.793 28.185 1.00 92.75 223 THR A CA 1
ATOM 1718 C C . THR A 1 223 ? 33.642 -8.174 27.557 1.00 92.75 223 THR A C 1
ATOM 1720 O O . THR A 1 223 ? 34.581 -8.360 26.779 1.00 92.75 223 THR A O 1
ATOM 1723 N N . ALA A 1 224 ? 32.753 -9.137 27.823 1.00 92.94 224 ALA A N 1
ATOM 1724 C CA . ALA A 1 224 ? 32.831 -10.470 27.226 1.00 92.94 224 ALA A CA 1
ATOM 1725 C C . ALA A 1 224 ? 32.711 -10.434 25.689 1.00 92.94 224 ALA A C 1
ATOM 1727 O O . ALA A 1 224 ? 33.494 -11.087 24.994 1.00 92.94 224 ALA A O 1
ATOM 1728 N N . ARG A 1 225 ? 31.789 -9.623 25.146 1.00 94.19 225 ARG A N 1
ATOM 1729 C CA . ARG A 1 225 ? 31.628 -9.438 23.692 1.00 94.19 225 ARG A CA 1
ATOM 1730 C C . ARG A 1 225 ? 32.862 -8.807 23.048 1.00 94.19 225 ARG A C 1
ATOM 1732 O O . ARG A 1 225 ? 33.290 -9.265 21.990 1.00 94.19 225 ARG A O 1
ATOM 1739 N N . MET A 1 226 ? 33.465 -7.807 23.694 1.00 95.06 226 MET A N 1
ATOM 1740 C CA . MET A 1 226 ? 34.678 -7.162 23.181 1.00 95.06 226 MET A CA 1
ATOM 1741 C C . MET A 1 226 ? 35.847 -8.156 23.093 1.00 95.06 226 MET A C 1
ATOM 1743 O O . MET A 1 226 ? 36.523 -8.231 22.068 1.00 95.06 226 MET A O 1
ATOM 1747 N N . ASN A 1 227 ? 36.032 -8.997 24.116 1.00 94.00 227 ASN A N 1
ATOM 1748 C CA . ASN A 1 227 ? 37.072 -10.030 24.111 1.00 94.00 227 ASN A CA 1
ATOM 1749 C C . ASN A 1 227 ? 36.855 -11.084 23.010 1.00 94.00 227 ASN A C 1
ATOM 1751 O O . ASN A 1 227 ? 37.818 -11.512 22.370 1.00 94.00 227 ASN A O 1
ATOM 1755 N N . GLN A 1 228 ? 35.604 -11.472 22.739 1.00 94.56 228 GLN A N 1
ATOM 1756 C CA . GLN A 1 228 ? 35.278 -12.385 21.637 1.00 94.56 228 GLN A CA 1
ATOM 1757 C C . GLN A 1 228 ? 35.590 -11.774 20.263 1.00 94.56 228 GLN A C 1
ATOM 1759 O O . GLN A 1 228 ? 36.149 -12.459 19.407 1.00 94.56 228 GLN A O 1
ATOM 1764 N N . GLN A 1 229 ? 35.293 -10.487 20.057 1.00 95.50 229 GLN A N 1
ATOM 1765 C CA . GLN A 1 229 ? 35.614 -9.789 18.807 1.00 95.50 229 GLN A CA 1
ATOM 1766 C C . GLN A 1 229 ? 37.126 -9.697 18.569 1.00 95.50 229 GLN A C 1
ATOM 1768 O O . GLN A 1 229 ? 37.590 -9.974 17.463 1.00 95.50 229 GLN A O 1
ATOM 1773 N N . VAL A 1 230 ? 37.906 -9.378 19.608 1.00 96.19 230 VAL A N 1
ATOM 1774 C CA . VAL A 1 230 ? 39.375 -9.336 19.520 1.00 96.19 230 VAL A CA 1
ATOM 1775 C C . VAL A 1 230 ? 39.947 -10.718 19.184 1.00 96.19 230 VAL A C 1
ATOM 1777 O O . VAL A 1 230 ? 40.824 -10.832 18.326 1.00 96.19 230 VAL A O 1
ATOM 1780 N N . ALA A 1 231 ? 39.421 -11.784 19.798 1.00 95.31 231 ALA A N 1
ATOM 1781 C CA . ALA A 1 231 ? 39.840 -13.153 19.501 1.00 95.31 231 ALA A CA 1
ATOM 1782 C C . ALA A 1 231 ? 39.503 -13.573 18.057 1.00 95.31 231 ALA A C 1
ATOM 1784 O O . ALA A 1 231 ? 40.351 -14.154 17.376 1.00 95.31 231 ALA A O 1
ATOM 1785 N N . ALA A 1 232 ? 38.303 -13.241 17.568 1.00 95.25 232 ALA A N 1
ATOM 1786 C CA . ALA A 1 232 ? 37.884 -13.520 16.194 1.00 95.25 232 ALA A CA 1
ATOM 1787 C C . ALA A 1 232 ? 38.754 -12.773 15.166 1.00 95.25 232 ALA A C 1
ATOM 1789 O O . ALA A 1 232 ? 39.201 -13.363 14.181 1.00 95.25 232 ALA A O 1
ATOM 1790 N N . TYR A 1 233 ? 39.074 -11.502 15.427 1.00 95.19 233 TYR A N 1
ATOM 1791 C CA . TYR A 1 233 ? 39.967 -10.716 14.575 1.00 95.19 233 TYR A CA 1
ATOM 1792 C C . TYR A 1 233 ? 41.379 -11.319 14.509 1.00 95.19 233 TYR A C 1
ATOM 1794 O O . TYR A 1 233 ? 41.942 -11.480 13.426 1.00 95.19 233 TYR A O 1
ATOM 1802 N N . ALA A 1 234 ? 41.936 -11.740 15.650 1.00 95.31 234 ALA A N 1
ATOM 1803 C CA . ALA A 1 234 ? 43.249 -12.386 15.693 1.00 95.31 234 ALA A CA 1
ATOM 1804 C C . ALA A 1 234 ? 43.295 -13.708 14.900 1.00 95.31 234 ALA A C 1
ATOM 1806 O O . ALA A 1 234 ? 44.330 -14.042 14.318 1.00 95.31 234 ALA A O 1
ATOM 1807 N N . GLN A 1 235 ? 42.192 -14.463 14.852 1.00 95.19 235 GLN A N 1
ATOM 1808 C CA . GLN A 1 235 ? 42.082 -15.670 14.024 1.00 95.19 235 GLN A CA 1
ATOM 1809 C C . GLN A 1 235 ? 42.007 -15.340 12.527 1.00 95.19 235 GLN A C 1
ATOM 1811 O O . GLN A 1 235 ? 42.694 -15.989 11.738 1.00 95.19 235 GLN A O 1
ATOM 1816 N N . ALA A 1 236 ? 41.245 -14.312 12.141 1.00 93.31 236 ALA A N 1
ATOM 1817 C CA . ALA A 1 236 ? 41.136 -13.874 10.749 1.00 93.31 236 ALA A CA 1
ATOM 1818 C C . ALA A 1 236 ? 42.492 -13.420 10.178 1.00 93.31 236 ALA A C 1
ATOM 1820 O O . ALA A 1 236 ? 42.882 -13.864 9.100 1.00 93.31 236 ALA A O 1
ATOM 1821 N N . VAL A 1 237 ? 43.262 -12.632 10.940 1.00 95.12 237 VAL A N 1
ATOM 1822 C CA . VAL A 1 237 ? 44.607 -12.179 10.530 1.00 95.12 237 VAL A CA 1
ATOM 1823 C C . VAL A 1 237 ? 45.576 -13.357 10.347 1.00 95.12 237 VAL A C 1
ATOM 1825 O O . VAL A 1 237 ? 46.373 -13.366 9.409 1.00 95.12 237 VAL A O 1
ATOM 1828 N N . LYS A 1 238 ? 45.497 -14.388 11.204 1.00 94.75 238 LYS A N 1
ATOM 1829 C CA . LYS A 1 238 ? 46.306 -15.614 11.054 1.00 94.75 238 LYS A CA 1
ATOM 1830 C C . LYS A 1 238 ? 45.932 -16.426 9.811 1.00 94.75 238 LYS A C 1
ATOM 1832 O O . LYS A 1 238 ? 46.805 -17.090 9.260 1.00 94.75 238 LYS A O 1
ATOM 1837 N N . ALA A 1 239 ? 44.668 -16.397 9.386 1.00 90.81 239 ALA A N 1
ATOM 1838 C CA . ALA A 1 239 ? 44.204 -17.117 8.202 1.00 90.81 239 ALA A CA 1
ATOM 1839 C C . ALA A 1 239 ? 44.677 -16.460 6.896 1.00 90.81 239 ALA A C 1
ATOM 1841 O O . ALA A 1 239 ? 45.021 -17.168 5.961 1.00 90.81 239 ALA A O 1
ATOM 1842 N N . THR A 1 240 ? 44.756 -15.127 6.848 1.00 88.81 240 THR A N 1
ATOM 1843 C CA . THR A 1 240 ? 45.227 -14.380 5.666 1.00 88.81 240 THR A CA 1
ATOM 1844 C C . THR A 1 240 ? 46.744 -14.396 5.469 1.00 88.81 240 THR A C 1
ATOM 1846 O O . THR A 1 240 ? 47.223 -13.995 4.415 1.00 88.81 240 THR A O 1
ATOM 1849 N N . ALA A 1 241 ? 47.510 -14.813 6.482 1.00 85.12 241 ALA A N 1
ATOM 1850 C CA . ALA A 1 241 ? 48.972 -14.876 6.432 1.00 85.12 241 ALA A CA 1
ATOM 1851 C C . ALA A 1 241 ? 49.526 -16.237 5.949 1.00 85.12 241 ALA A C 1
ATOM 1853 O O . ALA A 1 241 ? 50.743 -16.423 5.949 1.00 85.12 241 ALA A O 1
ATOM 1854 N N . LYS A 1 242 ? 48.656 -17.188 5.584 1.00 66.50 242 LYS A N 1
ATOM 1855 C CA . LYS A 1 242 ? 49.001 -18.483 4.976 1.00 66.50 242 LYS A CA 1
ATOM 1856 C C . LYS A 1 242 ? 48.628 -18.492 3.503 1.00 66.50 242 LYS A C 1
ATOM 1858 O O . LYS A 1 242 ? 49.377 -19.146 2.748 1.00 66.50 242 LYS A O 1
#

Radius of gyration: 34.26 Å; chains: 1; bounding box: 82×42×96 Å